Protein AF-K8GSY8-F1 (afdb_monomer)

Sequence (236 aa):
MKRWNKSAYTPAATWLIAIAIHGLLLVFPVVSLPTKQSSKSESGRVRVTVLPQAATAKKAAVQNRVNRAVSSLPVPALRREPPQPRPIPTPQVQPSPVPQKARSQPNFSRPSAVSQPKIRPNPTPASLAAPGDLVVNLGRLPNTKPCKNLEGCWQSGDSQWRAVYQNVQQQLSEQGYQLTELELEDDTGFRVSQVSRNGATKYYLHLLSTLQGTVYVLNPTQLDKDEVAQKLDNPS

Solvent-accessible surface area (backbone atoms only — not comparable to full-atom values): 16518 Å² total; per-residue (Å²): 143,82,91,80,82,87,78,84,83,77,92,82,81,86,81,88,89,86,88,86,87,84,88,84,87,85,85,78,82,81,80,79,74,84,78,77,88,72,78,89,80,79,87,77,80,78,79,80,81,82,79,82,83,83,89,81,89,78,89,82,88,85,88,85,86,80,89,77,89,76,82,85,78,87,76,79,79,78,78,77,74,78,80,77,83,72,85,75,80,75,83,76,83,72,81,77,82,78,85,77,80,84,77,85,78,81,90,77,82,83,82,91,77,92,73,78,84,74,83,66,80,76,75,71,75,74,74,80,66,55,85,72,69,51,49,76,62,55,56,71,58,85,89,46,44,74,46,93,61,41,80,34,27,34,34,34,73,52,64,56,48,68,61,52,49,52,52,35,50,50,55,30,40,77,74,59,34,47,79,46,80,74,48,76,48,82,90,70,50,39,38,39,24,40,33,22,46,94,89,42,78,62,32,23,39,37,36,38,54,48,100,76,10,19,36,38,33,48,32,77,58,86,72,56,73,65,58,54,49,50,43,70,70,48,85,122

pLDDT: mean 70.04, std 18.41, range [43.06, 96.12]

Foldseek 3Di:
DDDDDDDDDDPPDDDDDDDDPPPPDPDDPPPPDPPDDDDDDDDPPDDDDDDDDDDDDDDDDDDDDDDDDDDDDDDPPPPPDDDDDDPDPDDDDDDDDDDDDDDDDDDDDDDDDDDDDPPDPDPDPPPPDDLVVCLQPQLDDPPWDAQQQARSKTFDQALPVVVSVVSSQVSLVVVQWHWAWDDCPPVQQWTWIFIDHPPHTQWIWIWGRDPRHIMIGTGRDDDDPVRVVVSRPDDD

Secondary structure (DSSP, 8-state):
-------------------SSS---------------------------PPP---------------------PPP----PPPPPPPPPP---PPPPPPPPP-PPPP-----------------------TTTTTTTTT--TTPEEPSS-TTEEEES---HHHHHHHHHHHHHHTT-EEEEEEEETTTTEEEEEEEETTEEEEEEEEEEETTEEEEEEESSPPPHHHHHHHHH---

Nearest PDB structures (foldseek):
  3vqx-assembly2_D  TM=5.387E-01  e=2.537E-01  Methanosarcina mazei
  4ch3-assembly1_A  TM=5.159E-01  e=1.099E+00  Methanosarcina mazei Go1

Structure (mmCIF, N/CA/C/O backbone):
data_AF-K8GSY8-F1
#
_entry.id   AF-K8GSY8-F1
#
loop_
_atom_site.group_PDB
_atom_site.id
_atom_site.type_symbol
_atom_site.label_atom_id
_atom_site.label_alt_id
_atom_site.label_comp_id
_atom_site.label_asym_id
_atom_site.label_entity_id
_atom_site.label_seq_id
_atom_site.pdbx_PDB_ins_code
_atom_site.Cartn_x
_atom_site.Cartn_y
_atom_site.Cartn_z
_atom_site.occupancy
_atom_site.B_iso_or_equiv
_atom_site.auth_seq_id
_atom_site.auth_comp_id
_atom_site.auth_asym_id
_atom_site.auth_atom_id
_atom_site.pdbx_PDB_model_num
ATOM 1 N N . MET A 1 1 ? -31.918 46.427 38.595 1.00 46.44 1 MET A N 1
ATOM 2 C CA . MET A 1 1 ? -30.585 46.615 37.978 1.00 46.44 1 MET A CA 1
ATOM 3 C C . MET A 1 1 ? -29.531 45.955 38.862 1.00 46.44 1 MET A C 1
ATOM 5 O O . MET A 1 1 ? -29.267 46.458 39.943 1.00 46.44 1 MET A O 1
ATOM 9 N N . LYS A 1 2 ? -28.978 44.803 38.461 1.00 51.75 2 LYS A N 1
ATOM 10 C CA . LYS A 1 2 ? -27.877 44.124 39.170 1.00 51.75 2 LYS A CA 1
ATOM 11 C C . LYS A 1 2 ? -26.909 43.573 38.124 1.00 51.75 2 LYS A C 1
ATOM 13 O O . LYS A 1 2 ? -27.257 42.670 37.373 1.00 51.75 2 LYS A O 1
ATOM 18 N N . ARG A 1 3 ? -25.735 44.204 38.035 1.00 58.19 3 ARG A N 1
ATOM 19 C CA . ARG A 1 3 ? -24.613 43.803 37.179 1.00 58.19 3 ARG A CA 1
ATOM 20 C C . ARG A 1 3 ? -24.016 42.511 37.734 1.00 58.19 3 ARG A C 1
ATOM 22 O O . ARG A 1 3 ? -23.766 42.448 38.933 1.00 58.19 3 ARG A O 1
ATOM 29 N N . TRP A 1 4 ? -23.765 41.525 36.878 1.00 53.16 4 TRP A N 1
ATOM 30 C CA . TRP A 1 4 ? -22.913 40.383 37.208 1.00 53.16 4 TRP A CA 1
ATOM 31 C C . TRP A 1 4 ? -21.699 40.391 36.286 1.00 53.16 4 TRP A C 1
ATOM 33 O O . TRP A 1 4 ? -21.815 40.521 35.067 1.00 53.16 4 TRP A O 1
ATOM 43 N N . ASN A 1 5 ? -20.538 40.358 36.933 1.00 52.84 5 ASN A N 1
ATOM 44 C CA . ASN A 1 5 ? -19.216 40.486 36.348 1.00 52.84 5 ASN A CA 1
ATOM 45 C C . ASN A 1 5 ? -18.842 39.256 35.519 1.00 52.84 5 ASN A C 1
ATOM 47 O O . ASN A 1 5 ? -19.146 38.119 35.871 1.00 52.84 5 ASN A O 1
ATOM 51 N N . LYS A 1 6 ? -18.123 39.525 34.429 1.00 51.50 6 LYS A N 1
ATOM 52 C CA . LYS A 1 6 ? -17.445 38.543 33.586 1.00 51.50 6 LYS A CA 1
ATOM 53 C C . LYS A 1 6 ? -16.281 37.934 34.376 1.00 51.50 6 LYS A C 1
ATOM 55 O O . LYS A 1 6 ? -15.313 38.639 34.645 1.00 51.50 6 LYS A O 1
ATOM 60 N N . SER A 1 7 ? -16.349 36.644 34.700 1.00 59.84 7 SER A N 1
ATOM 61 C CA . SER A 1 7 ? -15.151 35.870 35.046 1.00 59.84 7 SER A CA 1
ATOM 62 C C . SER A 1 7 ? -14.567 35.278 33.773 1.00 59.84 7 SER A C 1
ATOM 64 O O . SER A 1 7 ? -15.179 34.429 33.126 1.00 59.84 7 SER A O 1
ATOM 66 N N . ALA A 1 8 ? -13.384 35.766 33.412 1.00 53.44 8 ALA A N 1
ATOM 67 C CA . ALA A 1 8 ? -12.529 35.170 32.404 1.00 53.44 8 ALA A CA 1
ATOM 68 C C . ALA A 1 8 ? -12.072 33.790 32.899 1.00 53.44 8 ALA A C 1
ATOM 70 O O . ALA A 1 8 ? -11.308 33.691 33.855 1.00 53.44 8 ALA A O 1
ATOM 71 N N . TYR A 1 9 ? -12.559 32.729 32.260 1.00 52.50 9 TYR A N 1
ATOM 72 C CA . TYR A 1 9 ? -11.987 31.396 32.405 1.00 52.50 9 TYR A CA 1
ATOM 73 C C . TYR A 1 9 ? -10.811 31.280 31.437 1.00 52.50 9 TYR A C 1
ATOM 75 O O . TYR A 1 9 ? -10.994 31.211 30.224 1.00 52.50 9 TYR A O 1
ATOM 83 N N . THR A 1 10 ? -9.601 31.288 31.984 1.00 53.69 10 THR A N 1
ATOM 84 C CA . THR A 1 10 ? -8.361 30.913 31.305 1.00 53.69 10 THR A CA 1
ATOM 85 C C . THR A 1 10 ? -8.165 29.395 31.423 1.00 53.69 10 THR A C 1
ATOM 87 O O . THR A 1 10 ? -7.874 28.909 32.515 1.00 53.69 10 THR A O 1
ATOM 90 N N . PRO A 1 11 ? -8.284 28.597 30.345 1.00 49.66 11 PRO A N 1
ATOM 91 C CA . PRO A 1 11 ? -7.897 27.191 30.380 1.00 49.66 11 PRO A CA 1
ATOM 92 C C . PRO A 1 11 ? -6.397 27.063 30.081 1.00 49.66 11 PRO A C 1
ATOM 94 O O . PRO A 1 11 ? -5.993 26.624 29.010 1.00 49.66 11 PRO A O 1
ATOM 97 N N . ALA A 1 12 ? -5.559 27.465 31.035 1.00 51.19 12 ALA A N 1
ATOM 98 C CA . ALA A 1 12 ? -4.115 27.235 31.001 1.00 51.19 12 ALA A CA 1
ATOM 99 C C . ALA A 1 12 ? -3.696 26.324 32.164 1.00 51.19 12 ALA A C 1
ATOM 101 O O . ALA A 1 12 ? -2.854 26.703 32.964 1.00 51.19 12 ALA A O 1
ATOM 102 N N . ALA A 1 13 ? -4.324 25.151 32.303 1.00 53.91 13 ALA A N 1
ATOM 103 C CA . ALA A 1 13 ? -3.875 24.100 33.224 1.00 53.91 13 ALA A CA 1
ATOM 104 C C . ALA A 1 13 ? -4.649 22.786 33.001 1.00 53.91 13 ALA A C 1
ATOM 106 O O . ALA A 1 13 ? -5.461 22.385 33.827 1.00 53.91 13 ALA A O 1
ATOM 107 N N . THR A 1 14 ? -4.383 22.085 31.898 1.00 50.72 14 THR A N 1
ATOM 108 C CA . THR A 1 14 ? -4.670 20.639 31.826 1.00 50.72 14 THR A CA 1
ATOM 109 C C . THR A 1 14 ? -3.495 19.941 31.157 1.00 50.72 14 THR A C 1
ATOM 111 O O . THR A 1 14 ? -3.538 19.526 30.004 1.00 50.72 14 THR A O 1
ATOM 114 N N . TRP A 1 15 ? -2.389 19.908 31.897 1.00 47.88 15 TRP A N 1
ATOM 115 C CA . TRP A 1 15 ? -1.233 19.061 31.635 1.00 47.88 15 TRP A CA 1
ATOM 116 C C . TRP A 1 15 ? -1.515 17.639 32.173 1.00 47.88 15 TRP A C 1
ATOM 118 O O . TRP A 1 15 ? -1.977 17.486 33.299 1.00 47.88 15 TRP A O 1
ATOM 128 N N . LEU A 1 16 ? -1.153 16.626 31.372 1.00 52.41 16 LEU A N 1
ATOM 129 C CA . LEU A 1 16 ? -0.581 15.329 31.795 1.00 52.41 16 LEU A CA 1
ATOM 130 C C . LEU A 1 16 ? -1.466 14.239 32.422 1.00 52.41 16 LEU A C 1
ATOM 132 O O . LEU A 1 16 ? -1.154 13.772 33.512 1.00 52.41 16 LEU A O 1
ATOM 136 N N . ILE A 1 17 ? -2.443 13.681 31.697 1.00 52.84 17 ILE A N 1
ATOM 137 C CA . ILE A 1 17 ? -2.888 12.296 31.974 1.00 52.84 17 ILE A CA 1
ATOM 138 C C . ILE A 1 17 ? -3.292 11.586 30.669 1.00 52.84 17 ILE A C 1
ATOM 140 O O . ILE A 1 17 ? -4.475 11.509 30.364 1.00 52.84 17 ILE A O 1
ATOM 144 N N . ALA A 1 18 ? -2.331 11.074 29.886 1.00 48.81 18 ALA A N 1
ATOM 145 C CA . ALA A 1 18 ? -2.599 10.051 28.853 1.00 48.81 18 ALA A CA 1
ATOM 146 C C . ALA A 1 18 ? -1.317 9.382 28.300 1.00 48.81 18 ALA A C 1
ATOM 148 O O . ALA A 1 18 ? -1.159 9.234 27.094 1.00 48.81 18 ALA A O 1
ATOM 149 N N . ILE A 1 19 ? -0.377 8.964 29.155 1.00 50.28 19 ILE A N 1
ATOM 150 C CA . ILE A 1 19 ? 0.726 8.073 28.742 1.00 50.28 19 ILE A CA 1
ATOM 151 C C . ILE A 1 19 ? 0.734 6.873 29.691 1.00 50.28 19 ILE A C 1
ATOM 153 O O . ILE A 1 19 ? 1.548 6.801 30.603 1.00 50.28 19 ILE A O 1
ATOM 157 N N . ALA A 1 20 ? -0.238 5.966 29.554 1.00 49.56 20 ALA A N 1
ATOM 158 C CA . ALA A 1 20 ? -0.274 4.747 30.374 1.00 49.56 20 ALA A CA 1
ATOM 159 C C . ALA A 1 20 ? -1.033 3.560 29.747 1.00 49.56 20 ALA A C 1
ATOM 161 O O . ALA A 1 20 ? -1.438 2.662 30.476 1.00 49.56 20 ALA A O 1
ATOM 162 N N . ILE A 1 21 ? -1.256 3.522 28.424 1.00 52.03 21 ILE A N 1
ATOM 163 C CA . ILE A 1 21 ? -1.963 2.390 27.775 1.00 52.03 21 ILE A CA 1
ATOM 164 C C . ILE A 1 21 ? -1.337 2.002 26.421 1.00 52.03 21 ILE A C 1
ATOM 166 O O . ILE A 1 21 ? -2.042 1.761 25.455 1.00 52.03 21 ILE A O 1
ATOM 170 N N . HIS A 1 22 ? -0.006 1.961 26.312 1.00 43.06 22 HIS A N 1
ATOM 171 C CA . HIS A 1 22 ? 0.660 1.379 25.125 1.00 43.06 22 HIS A CA 1
ATOM 172 C C . HIS A 1 22 ? 1.879 0.500 25.471 1.00 43.06 22 HIS A C 1
ATOM 174 O O . HIS A 1 22 ? 2.651 0.133 24.595 1.00 43.06 22 HIS A O 1
ATOM 180 N N . GLY A 1 23 ? 2.068 0.143 26.745 1.00 47.56 23 GLY A N 1
ATOM 181 C CA . GLY A 1 23 ? 3.272 -0.544 27.230 1.00 47.56 23 GLY A CA 1
ATOM 182 C C . GLY A 1 23 ? 3.075 -1.999 27.656 1.00 47.56 23 GLY A C 1
ATOM 183 O O . GLY A 1 23 ? 3.759 -2.431 28.576 1.00 47.56 23 GLY A O 1
ATOM 184 N N . LEU A 1 24 ? 2.129 -2.746 27.077 1.00 51.12 24 LEU A N 1
ATOM 185 C CA . LEU A 1 24 ? 1.852 -4.117 27.528 1.00 51.12 24 LEU A CA 1
ATOM 186 C C . LEU A 1 24 ? 1.514 -5.086 26.386 1.00 51.12 24 LEU A C 1
ATOM 188 O O . LEU A 1 24 ? 0.443 -5.670 26.408 1.00 51.12 24 LEU A O 1
ATOM 192 N N . LEU A 1 25 ? 2.397 -5.278 25.399 1.00 48.25 25 LEU A N 1
ATOM 193 C CA . LEU A 1 25 ? 2.283 -6.399 24.445 1.00 48.25 25 LEU A CA 1
ATOM 194 C C . LEU A 1 25 ? 3.625 -6.744 23.758 1.00 48.25 25 LEU A C 1
ATOM 196 O O . LEU A 1 25 ? 3.693 -6.771 22.540 1.00 48.25 25 LEU A O 1
ATOM 200 N N . LEU A 1 26 ? 4.712 -7.023 24.490 1.00 52.72 26 LEU A N 1
ATOM 201 C CA . LEU A 1 26 ? 5.917 -7.618 23.872 1.00 52.72 26 LEU A CA 1
ATOM 202 C C . LEU A 1 26 ? 6.692 -8.538 24.826 1.00 52.72 26 LEU A C 1
ATOM 204 O O . LEU A 1 26 ? 7.826 -8.236 25.170 1.00 52.72 26 LEU A O 1
ATOM 208 N N . VAL A 1 27 ? 6.119 -9.681 25.222 1.00 49.06 27 VAL A N 1
ATOM 209 C CA . VAL A 1 27 ? 6.930 -10.868 25.570 1.00 49.06 27 VAL A CA 1
ATOM 210 C C . VAL A 1 27 ? 6.140 -12.151 25.264 1.00 49.06 27 VAL A C 1
ATOM 212 O O . VAL A 1 27 ? 5.703 -12.858 26.167 1.00 49.06 27 VAL A O 1
ATOM 215 N N . PHE A 1 28 ? 5.936 -12.467 23.984 1.00 44.50 28 PHE A N 1
ATOM 216 C CA . PHE A 1 28 ? 5.660 -13.854 23.596 1.00 44.50 28 PHE A CA 1
ATOM 217 C C . PHE A 1 28 ? 6.976 -14.469 23.113 1.00 44.50 28 PHE A C 1
ATOM 219 O O . PHE A 1 28 ? 7.525 -13.994 22.117 1.00 44.50 28 PHE A O 1
ATOM 226 N N . PRO A 1 29 ? 7.528 -15.482 23.805 1.00 46.94 29 PRO A N 1
ATOM 227 C CA . PRO A 1 29 ? 8.668 -16.215 23.286 1.00 46.94 29 PRO A CA 1
ATOM 228 C C . PRO A 1 29 ? 8.222 -16.974 22.035 1.00 46.94 29 PRO A C 1
ATOM 230 O O . PRO A 1 29 ? 7.361 -17.852 22.095 1.00 46.94 29 PRO A O 1
ATOM 233 N N . VAL A 1 30 ? 8.811 -16.624 20.892 1.00 49.25 30 VAL A N 1
ATOM 234 C CA . VAL A 1 30 ? 8.716 -17.411 19.663 1.00 49.25 30 VAL A CA 1
ATOM 235 C C . VAL A 1 30 ? 9.409 -18.745 19.929 1.00 49.25 30 VAL A C 1
ATOM 237 O O . VAL A 1 30 ? 10.633 -18.862 19.867 1.00 49.25 30 VAL A O 1
ATOM 240 N N . VAL A 1 31 ? 8.617 -19.758 20.276 1.00 58.28 31 VAL A N 1
ATOM 241 C CA . VAL A 1 31 ? 9.047 -21.155 20.294 1.00 58.28 31 VAL A CA 1
ATOM 242 C C . VAL A 1 31 ? 9.301 -21.545 18.843 1.00 58.28 31 VAL A C 1
ATOM 244 O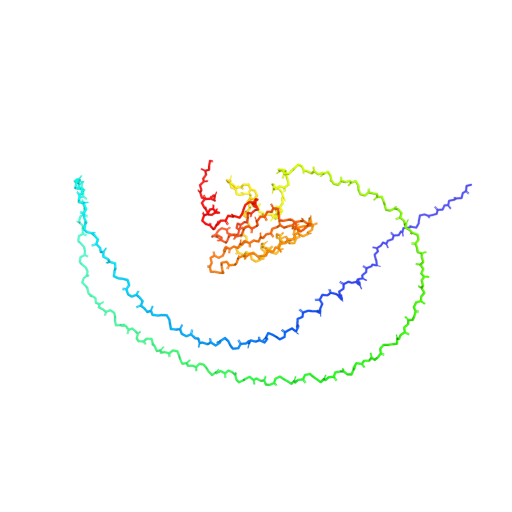 O . VAL A 1 31 ? 8.379 -21.856 18.093 1.00 58.28 31 VAL A O 1
ATOM 247 N N . SER A 1 32 ? 10.562 -21.474 18.426 1.00 47.00 32 SER A N 1
ATOM 248 C CA . SER A 1 32 ? 10.994 -21.996 17.133 1.00 47.00 32 SER A CA 1
ATOM 249 C C . SER A 1 32 ? 10.941 -23.521 17.211 1.00 47.00 32 SER A C 1
ATOM 251 O O . SER A 1 32 ? 11.810 -24.143 17.822 1.00 47.00 32 SER A O 1
ATOM 253 N N . LEU A 1 33 ? 9.895 -24.131 16.649 1.00 55.12 33 LEU A N 1
ATOM 254 C CA . LEU A 1 33 ? 9.885 -25.576 16.440 1.00 55.12 33 LEU A CA 1
ATOM 255 C C . LEU A 1 33 ? 10.983 -25.937 15.424 1.00 55.12 33 LEU A C 1
ATOM 257 O O . LEU A 1 33 ? 11.102 -25.263 14.400 1.00 55.12 33 LEU A O 1
ATOM 261 N N . PRO A 1 34 ? 11.776 -26.995 15.666 1.00 53.47 34 PRO A N 1
ATOM 262 C CA . PRO A 1 34 ? 12.736 -27.477 14.688 1.00 53.47 34 PRO A CA 1
ATOM 263 C C . PRO A 1 34 ? 11.980 -28.061 13.492 1.00 53.47 34 PRO A C 1
ATOM 265 O O . PRO A 1 34 ? 11.420 -29.158 13.559 1.00 53.47 34 PRO A O 1
ATOM 268 N N . THR A 1 35 ? 11.959 -27.325 12.381 1.00 50.16 35 THR A N 1
ATOM 269 C CA . THR A 1 35 ? 11.467 -27.831 11.102 1.00 50.16 35 THR A CA 1
ATOM 270 C C . THR A 1 35 ? 12.401 -28.945 10.651 1.00 50.16 35 THR A C 1
ATOM 272 O O . THR A 1 35 ? 13.558 -28.729 10.290 1.00 50.16 35 THR A O 1
ATOM 275 N N . LYS A 1 36 ? 11.893 -30.171 10.746 1.00 50.44 36 LYS A N 1
ATOM 276 C CA . LYS A 1 36 ? 12.556 -31.405 10.345 1.00 50.44 36 LYS A CA 1
ATOM 277 C C . LYS A 1 36 ? 12.929 -31.306 8.863 1.00 50.44 36 LYS A C 1
ATOM 279 O O . LYS A 1 36 ? 12.070 -31.334 7.988 1.00 50.44 36 LYS A O 1
ATOM 284 N N . GLN A 1 37 ? 14.224 -31.184 8.611 1.00 54.12 37 GLN A N 1
ATOM 285 C CA . GLN A 1 37 ? 14.863 -31.324 7.312 1.00 54.12 37 GLN A CA 1
ATOM 286 C C . GLN A 1 37 ? 14.458 -32.679 6.705 1.00 54.12 37 GLN A C 1
ATOM 288 O O . GLN A 1 37 ? 14.870 -33.730 7.194 1.00 54.12 37 GLN A O 1
ATOM 293 N N . SER A 1 38 ? 13.619 -32.661 5.667 1.00 46.72 38 SER A N 1
ATOM 294 C CA . SER A 1 38 ? 13.254 -33.850 4.897 1.00 46.72 38 SER A CA 1
ATOM 295 C C . SER A 1 38 ? 13.404 -33.581 3.408 1.00 46.72 38 SER A C 1
ATOM 297 O O . SER A 1 38 ? 12.725 -32.723 2.855 1.00 46.72 38 SER A O 1
ATOM 299 N N . SER A 1 39 ? 14.273 -34.399 2.805 1.00 48.12 39 SER A N 1
ATOM 300 C CA . SER A 1 39 ? 14.292 -34.848 1.403 1.00 48.12 39 SER A CA 1
ATOM 301 C C . SER A 1 39 ? 14.360 -33.755 0.329 1.00 48.12 39 SER A C 1
ATOM 303 O O . SER A 1 39 ? 13.385 -33.091 0.018 1.00 48.12 39 SER A O 1
ATOM 305 N N . LYS A 1 40 ? 15.534 -33.536 -0.276 1.00 53.38 40 LYS A N 1
ATOM 306 C CA . LYS A 1 40 ? 15.974 -34.282 -1.475 1.00 53.38 40 LYS A CA 1
ATOM 307 C C . LYS A 1 40 ? 14.911 -34.212 -2.577 1.00 53.38 40 LYS A C 1
ATOM 309 O O . LYS A 1 40 ? 14.142 -35.151 -2.738 1.00 53.38 40 LYS A O 1
ATOM 314 N N . SER A 1 41 ? 14.915 -33.117 -3.341 1.00 48.91 41 SER A N 1
ATOM 315 C CA . SER A 1 41 ? 14.326 -33.114 -4.678 1.00 48.91 41 SER A CA 1
ATOM 316 C C . SER A 1 41 ? 15.442 -33.123 -5.710 1.00 48.91 41 SER A C 1
ATOM 318 O O . SER A 1 41 ? 16.282 -32.230 -5.798 1.00 48.91 41 SER A O 1
ATOM 320 N N . GLU A 1 42 ? 15.439 -34.242 -6.407 1.00 55.19 42 GLU A N 1
ATOM 321 C CA . GLU A 1 42 ? 16.159 -34.643 -7.594 1.00 55.19 42 GLU A CA 1
ATOM 322 C C . GLU A 1 42 ? 16.399 -33.510 -8.602 1.00 55.19 42 GLU A C 1
ATOM 324 O O . GLU A 1 42 ? 15.486 -32.801 -9.024 1.00 55.19 42 GLU A O 1
ATOM 329 N N . SER A 1 43 ? 17.659 -33.381 -9.018 1.00 51.00 43 SER A N 1
ATOM 330 C CA . SER A 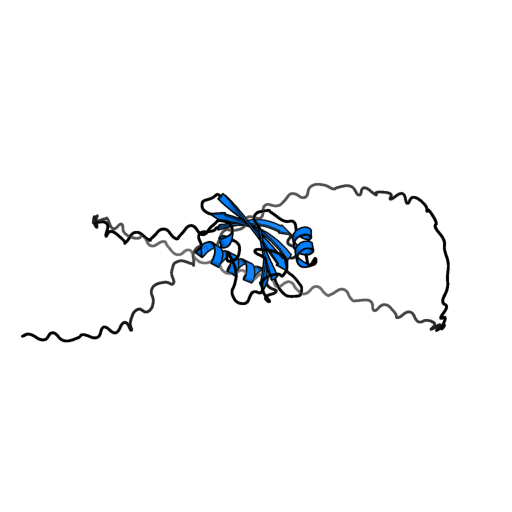1 43 ? 18.079 -32.594 -10.173 1.00 51.00 43 SER A CA 1
ATOM 331 C C . SER A 1 43 ? 17.563 -33.268 -11.447 1.00 51.00 43 SER A C 1
ATOM 333 O O . SER A 1 43 ? 18.217 -34.129 -12.038 1.00 51.00 43 SER A O 1
ATOM 335 N N . GLY A 1 44 ? 16.356 -32.886 -11.861 1.00 54.84 44 GLY A N 1
ATOM 336 C CA . GLY A 1 44 ? 15.831 -33.156 -13.191 1.00 54.84 44 GLY A CA 1
ATOM 337 C C . GLY A 1 44 ? 16.571 -32.300 -14.213 1.00 54.84 44 GLY A C 1
ATOM 338 O O . GLY A 1 44 ? 16.224 -31.148 -14.459 1.00 54.84 44 GLY A O 1
ATOM 339 N N . ARG A 1 45 ? 17.622 -32.865 -14.806 1.00 52.28 45 ARG A N 1
ATOM 340 C CA . ARG A 1 45 ? 18.376 -32.289 -15.922 1.00 52.28 45 ARG A CA 1
ATOM 341 C C . ARG A 1 45 ? 17.472 -32.221 -17.161 1.00 52.28 45 ARG A C 1
ATOM 343 O O . ARG A 1 45 ? 17.457 -33.146 -17.969 1.00 52.28 45 ARG A O 1
ATOM 350 N N . VAL A 1 46 ? 16.710 -31.140 -17.315 1.00 58.34 46 VAL A N 1
ATOM 351 C CA . VAL A 1 46 ? 15.924 -30.887 -18.530 1.00 58.34 46 VAL A CA 1
ATOM 352 C C . VAL A 1 46 ? 16.896 -30.617 -19.681 1.00 58.34 46 VAL A C 1
ATOM 354 O O . VAL A 1 46 ? 17.587 -29.600 -19.717 1.00 58.34 46 VAL A O 1
ATOM 357 N N . ARG A 1 47 ? 16.985 -31.566 -20.620 1.00 60.06 47 ARG A N 1
ATOM 358 C CA . ARG A 1 47 ? 17.646 -31.363 -21.912 1.00 60.06 47 ARG A CA 1
ATOM 359 C C . ARG A 1 47 ? 16.758 -30.453 -22.754 1.00 60.06 47 ARG A C 1
ATOM 361 O O . ARG A 1 47 ? 15.715 -30.883 -23.234 1.00 60.06 47 ARG A O 1
ATOM 368 N N . VAL A 1 48 ? 17.178 -29.207 -22.936 1.00 63.19 48 VAL A N 1
ATOM 369 C CA . VAL A 1 48 ? 16.581 -28.312 -23.930 1.00 63.19 48 VAL A CA 1
ATOM 370 C C . VAL A 1 48 ? 17.053 -28.774 -25.310 1.00 63.19 48 VAL A C 1
ATOM 372 O O . VAL A 1 48 ? 18.216 -28.602 -25.673 1.00 63.19 48 VAL A O 1
ATOM 375 N N . THR A 1 49 ? 16.153 -29.407 -26.061 1.00 64.00 49 THR A N 1
ATOM 376 C CA . THR A 1 49 ? 16.334 -29.694 -27.487 1.00 64.00 49 THR A CA 1
ATOM 377 C C . THR A 1 49 ? 16.164 -28.386 -28.253 1.00 64.00 49 THR A C 1
ATOM 379 O O . THR A 1 49 ? 15.064 -27.851 -28.350 1.00 64.00 49 THR A O 1
ATOM 382 N N . VAL A 1 50 ? 17.264 -27.855 -28.782 1.00 62.31 50 VAL A N 1
ATOM 383 C CA . VAL A 1 50 ? 17.261 -26.703 -29.690 1.00 62.31 50 VAL A CA 1
ATOM 384 C C . VAL A 1 50 ? 16.782 -27.179 -31.065 1.00 62.31 50 VAL A C 1
ATOM 386 O O . VAL A 1 50 ? 17.439 -28.015 -31.684 1.00 62.31 50 VAL A O 1
ATOM 389 N N . LEU A 1 51 ? 15.644 -26.665 -31.543 1.00 58.22 51 LEU A N 1
ATOM 390 C CA . LEU A 1 51 ? 15.215 -26.837 -32.936 1.00 58.22 51 LEU A CA 1
ATOM 391 C C . LEU A 1 51 ? 16.001 -25.881 -33.859 1.00 58.22 51 LEU A C 1
ATOM 393 O O . LEU A 1 51 ? 16.171 -24.709 -33.510 1.00 58.22 51 LEU A O 1
ATOM 397 N N . PRO A 1 52 ? 16.456 -26.335 -35.041 1.00 58.78 52 PRO A N 1
ATOM 398 C CA . PRO A 1 52 ? 17.156 -25.491 -36.000 1.00 58.78 52 PRO A CA 1
ATOM 399 C C . PRO A 1 52 ? 16.206 -24.623 -36.846 1.00 58.78 52 PRO A C 1
ATOM 401 O O . PRO A 1 52 ? 15.218 -25.100 -37.389 1.00 58.78 52 PRO A O 1
ATOM 404 N N . GLN A 1 53 ? 16.592 -23.348 -36.963 1.00 49.78 53 GLN A N 1
ATOM 405 C CA . GLN A 1 53 ? 16.614 -22.487 -38.158 1.00 49.78 53 GLN A CA 1
ATOM 406 C C . GLN A 1 53 ? 15.424 -22.491 -39.145 1.00 49.78 53 GLN A C 1
ATOM 408 O O . GLN A 1 53 ? 15.208 -23.440 -39.891 1.00 49.78 53 GLN A O 1
ATOM 413 N N . ALA A 1 54 ? 14.831 -21.308 -39.339 1.00 54.56 54 ALA A N 1
ATOM 414 C CA . ALA A 1 54 ? 14.387 -20.866 -40.661 1.00 54.56 54 ALA A CA 1
ATOM 415 C C . ALA A 1 54 ? 15.041 -19.515 -40.972 1.00 54.56 54 ALA A C 1
ATOM 417 O O . ALA A 1 54 ? 14.830 -18.513 -40.291 1.00 54.56 54 ALA A O 1
ATOM 418 N N . ALA A 1 55 ? 15.905 -19.534 -41.981 1.00 56.62 55 ALA A N 1
ATOM 419 C CA . ALA A 1 55 ? 16.584 -18.377 -42.520 1.00 56.62 55 ALA A CA 1
ATOM 420 C C . ALA A 1 55 ? 15.628 -17.551 -43.389 1.00 56.62 55 ALA A C 1
ATOM 422 O O . ALA A 1 55 ? 15.025 -18.077 -44.320 1.00 56.62 55 ALA A O 1
ATOM 423 N N . THR A 1 56 ? 15.604 -16.237 -43.184 1.00 52.12 56 THR A N 1
ATOM 424 C CA . THR A 1 56 ? 15.281 -15.290 -44.257 1.00 52.12 56 THR A CA 1
ATOM 425 C C . THR A 1 56 ? 16.348 -14.213 -44.309 1.00 52.12 56 THR A C 1
ATOM 427 O O . THR A 1 56 ? 16.454 -13.346 -43.447 1.00 52.12 56 THR A O 1
ATOM 430 N N . ALA A 1 57 ? 17.166 -14.328 -45.349 1.00 55.59 57 ALA A N 1
ATOM 431 C CA . ALA A 1 57 ? 18.147 -13.357 -45.780 1.00 55.59 57 ALA A CA 1
ATOM 432 C C . ALA A 1 57 ? 17.482 -12.127 -46.419 1.00 55.59 57 ALA A C 1
ATOM 434 O O . ALA A 1 57 ? 16.512 -12.275 -47.161 1.00 55.59 57 ALA A O 1
ATOM 435 N N . LYS A 1 58 ? 18.082 -10.949 -46.201 1.00 51.81 58 LYS A N 1
ATOM 436 C CA . LYS A 1 58 ? 18.354 -9.858 -47.173 1.00 51.81 58 LYS A CA 1
ATOM 437 C C . LYS A 1 58 ? 19.124 -8.755 -46.412 1.00 51.81 58 LYS A C 1
ATOM 439 O O . LYS A 1 58 ? 18.639 -8.272 -45.402 1.00 51.81 58 LYS A O 1
ATOM 444 N N . LYS A 1 59 ? 20.437 -8.593 -46.667 1.00 48.69 59 LYS A N 1
ATOM 445 C CA . LYS A 1 59 ? 21.069 -7.536 -47.510 1.00 48.69 59 LYS A CA 1
ATOM 446 C C . LYS A 1 59 ? 20.657 -6.111 -47.066 1.00 48.69 59 LYS A C 1
ATOM 448 O O . LYS A 1 59 ? 19.473 -5.837 -47.059 1.00 48.69 59 LYS A O 1
ATOM 453 N N . ALA A 1 60 ? 21.530 -5.143 -46.769 1.00 49.34 60 ALA A N 1
ATOM 454 C CA . ALA A 1 60 ? 22.962 -4.996 -47.023 1.00 49.34 60 ALA A CA 1
ATOM 455 C C . ALA A 1 60 ? 23.592 -3.872 -46.159 1.00 49.34 60 ALA A C 1
ATOM 457 O O . ALA A 1 60 ? 22.924 -2.906 -45.818 1.00 49.34 60 ALA A O 1
ATOM 458 N N . ALA A 1 61 ? 24.889 -4.047 -45.875 1.00 48.75 61 ALA A N 1
ATOM 459 C CA . ALA A 1 61 ? 25.996 -3.078 -45.848 1.00 48.75 61 ALA A CA 1
ATOM 460 C C . ALA A 1 61 ? 25.791 -1.640 -45.321 1.00 48.75 61 ALA A C 1
ATOM 462 O O . ALA A 1 61 ? 25.150 -0.842 -45.985 1.00 48.75 61 ALA A O 1
ATOM 463 N N . VAL A 1 62 ? 26.561 -1.264 -44.287 1.00 54.75 62 VAL A N 1
ATOM 464 C CA . VAL A 1 62 ? 27.654 -0.269 -44.406 1.00 54.75 62 VAL A CA 1
ATOM 465 C C . VAL A 1 62 ? 28.773 -0.627 -43.415 1.00 54.75 62 VAL A C 1
ATOM 467 O O . VAL A 1 62 ? 28.562 -0.798 -42.218 1.00 54.75 62 VAL A O 1
ATOM 470 N N . GLN A 1 63 ? 29.974 -0.764 -43.972 1.00 50.47 63 GLN A N 1
ATOM 471 C CA . GLN A 1 63 ? 31.272 -0.859 -43.312 1.00 50.47 63 GLN A CA 1
ATOM 472 C C . GLN A 1 63 ? 31.577 0.411 -42.506 1.00 50.47 63 GLN A C 1
ATOM 474 O O . GLN A 1 63 ? 31.555 1.501 -43.068 1.00 50.47 63 GLN A O 1
ATOM 479 N N . ASN A 1 64 ? 32.065 0.267 -41.273 1.00 53.62 64 ASN A N 1
ATOM 480 C CA . ASN A 1 64 ? 33.275 1.002 -40.921 1.00 53.62 64 ASN A CA 1
ATOM 481 C C . ASN A 1 64 ? 34.147 0.187 -39.963 1.00 53.62 64 ASN A C 1
ATOM 483 O O . ASN A 1 64 ? 33.739 -0.195 -38.869 1.00 53.62 64 ASN A O 1
ATOM 487 N N . ARG A 1 65 ? 35.345 -0.131 -40.446 1.00 50.28 65 ARG A N 1
ATOM 488 C CA . ARG A 1 65 ? 36.353 -0.974 -39.813 1.00 50.28 65 ARG A CA 1
ATOM 489 C C . ARG A 1 65 ? 37.493 -0.047 -39.420 1.00 50.28 65 ARG A C 1
ATOM 491 O O . ARG A 1 65 ? 38.209 0.419 -40.298 1.00 50.28 65 ARG A O 1
ATOM 498 N N . VAL A 1 66 ? 37.708 0.168 -38.126 1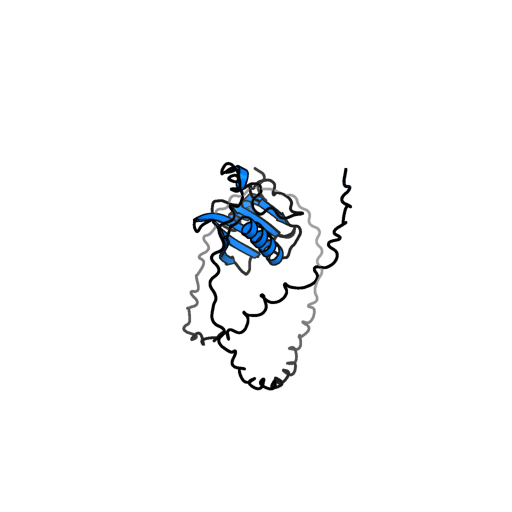.00 61.16 66 VAL A N 1
ATOM 499 C CA . VAL A 1 66 ? 39.020 0.605 -37.635 1.00 61.16 66 VAL A CA 1
ATOM 500 C C . VAL A 1 66 ? 39.493 -0.425 -36.626 1.00 61.16 66 VAL A C 1
ATOM 502 O O . VAL A 1 66 ? 38.992 -0.532 -35.511 1.00 61.16 66 VAL A O 1
ATOM 505 N N . ASN A 1 67 ? 40.448 -1.228 -37.086 1.00 54.28 67 ASN A N 1
ATOM 506 C CA . ASN A 1 67 ? 41.215 -2.155 -36.278 1.00 54.28 67 ASN A CA 1
ATOM 507 C C . ASN A 1 67 ? 41.964 -1.373 -35.192 1.00 54.28 67 ASN A C 1
ATOM 509 O O . ASN A 1 67 ? 42.767 -0.497 -35.510 1.00 54.28 67 ASN A O 1
ATOM 513 N N . ARG A 1 68 ? 41.813 -1.766 -33.927 1.00 54.88 68 ARG A N 1
ATOM 514 C CA . ARG A 1 68 ? 42.878 -1.574 -32.941 1.00 54.88 68 ARG A CA 1
ATOM 515 C C . ARG A 1 68 ? 43.088 -2.876 -32.190 1.00 54.88 68 ARG A C 1
ATOM 517 O O . ARG A 1 68 ? 42.419 -3.171 -31.208 1.00 54.88 68 ARG A O 1
ATOM 524 N N . ALA A 1 69 ? 44.014 -3.668 -32.716 1.00 53.16 69 ALA A N 1
ATOM 525 C CA . ALA A 1 69 ? 44.638 -4.737 -31.966 1.00 53.16 69 ALA A CA 1
ATOM 526 C C . ALA A 1 69 ? 45.425 -4.097 -30.815 1.00 53.16 69 ALA A C 1
ATOM 528 O O . ALA A 1 69 ? 46.350 -3.322 -31.054 1.00 53.16 69 ALA A O 1
ATOM 529 N N . VAL A 1 70 ? 45.045 -4.405 -29.577 1.00 58.06 70 VAL A N 1
ATOM 530 C CA . VAL A 1 70 ? 45.919 -4.229 -28.418 1.00 58.06 70 VAL A CA 1
ATOM 531 C C . VAL A 1 70 ? 46.088 -5.604 -27.800 1.00 58.06 70 VAL A C 1
ATOM 533 O O . VAL A 1 70 ? 45.150 -6.208 -27.284 1.00 58.06 70 VAL A O 1
ATOM 536 N N . SER A 1 71 ? 47.301 -6.109 -27.965 1.00 54.56 71 SER A N 1
ATOM 537 C CA . SER A 1 71 ? 47.779 -7.361 -27.418 1.00 54.56 71 SER A CA 1
ATOM 538 C C . SER A 1 71 ? 47.980 -7.223 -25.908 1.00 54.56 71 SER A C 1
ATOM 540 O O . SER A 1 71 ? 48.652 -6.302 -25.457 1.00 54.56 71 SER A O 1
ATOM 542 N N . SER A 1 72 ? 47.415 -8.190 -25.180 1.00 53.66 72 SER A N 1
ATOM 543 C CA . SER A 1 72 ? 47.978 -8.894 -24.015 1.00 53.66 72 SER A CA 1
ATOM 544 C C . SER A 1 72 ? 48.572 -8.103 -22.841 1.00 53.66 72 SER A C 1
ATOM 546 O O . SER A 1 72 ? 49.632 -7.502 -22.968 1.00 53.66 72 SER A O 1
ATOM 548 N N . LEU A 1 73 ? 48.021 -8.347 -21.647 1.00 60.97 73 LEU A N 1
ATOM 549 C CA . LEU A 1 73 ? 48.721 -9.048 -20.554 1.00 60.97 73 LEU A CA 1
ATOM 550 C C . LEU A 1 73 ? 47.678 -9.544 -19.524 1.00 60.97 73 LEU A C 1
ATOM 552 O O . LEU A 1 73 ? 46.806 -8.767 -19.131 1.00 60.97 73 LEU A O 1
ATOM 556 N N . PRO A 1 74 ? 47.714 -10.819 -19.091 1.00 58.41 74 PRO A N 1
ATOM 557 C CA . PRO A 1 74 ? 46.871 -11.294 -18.001 1.00 58.41 74 PRO A CA 1
ATOM 558 C C . PRO A 1 74 ? 47.337 -10.655 -16.688 1.00 58.41 74 PRO A C 1
ATOM 560 O O . PRO A 1 74 ? 48.466 -10.863 -16.246 1.00 58.41 74 PRO A O 1
ATOM 563 N N . VAL A 1 75 ? 46.464 -9.867 -16.065 1.00 66.50 75 VAL A N 1
ATOM 564 C CA . VAL A 1 75 ? 46.685 -9.361 -14.708 1.00 66.50 75 VAL A CA 1
ATOM 565 C C . VAL A 1 75 ? 46.648 -10.562 -13.753 1.00 66.50 75 VAL A C 1
ATOM 567 O O . VAL A 1 75 ? 45.668 -11.313 -13.780 1.00 66.50 75 VAL A O 1
ATOM 570 N N . PRO A 1 76 ? 47.686 -10.791 -12.928 1.00 66.50 76 PRO A N 1
ATOM 571 C CA . PRO A 1 76 ? 47.675 -11.870 -11.951 1.00 66.50 76 PRO A CA 1
ATOM 572 C C . PRO A 1 76 ? 46.498 -11.681 -10.991 1.00 66.50 76 PRO A C 1
ATOM 574 O O . PRO A 1 76 ? 46.323 -10.617 -10.394 1.00 66.50 76 PRO A O 1
ATOM 577 N N . ALA A 1 77 ? 45.675 -12.721 -10.859 1.00 66.62 77 ALA A N 1
ATOM 578 C CA . ALA A 1 77 ? 44.577 -12.746 -9.910 1.00 66.62 77 ALA A CA 1
ATOM 579 C C . ALA A 1 77 ? 45.143 -12.570 -8.494 1.00 66.62 77 ALA A C 1
ATOM 581 O O . ALA A 1 77 ? 45.802 -13.463 -7.958 1.00 66.62 77 ALA A O 1
ATOM 582 N N . LEU A 1 78 ? 44.893 -11.406 -7.891 1.00 65.38 78 LEU A N 1
ATOM 583 C CA . LEU A 1 78 ? 45.119 -11.176 -6.471 1.00 65.38 78 LEU A CA 1
ATOM 584 C C . LEU A 1 78 ? 44.307 -12.216 -5.697 1.00 65.38 78 LEU A C 1
ATOM 586 O O . LEU A 1 78 ? 43.077 -12.156 -5.630 1.00 65.38 78 LEU A O 1
ATOM 590 N N . ARG A 1 79 ? 45.023 -13.200 -5.150 1.00 66.88 79 ARG A N 1
ATOM 591 C CA . ARG A 1 79 ? 44.521 -14.216 -4.230 1.00 66.88 79 ARG A CA 1
ATOM 592 C C . ARG A 1 79 ? 43.931 -13.486 -3.025 1.0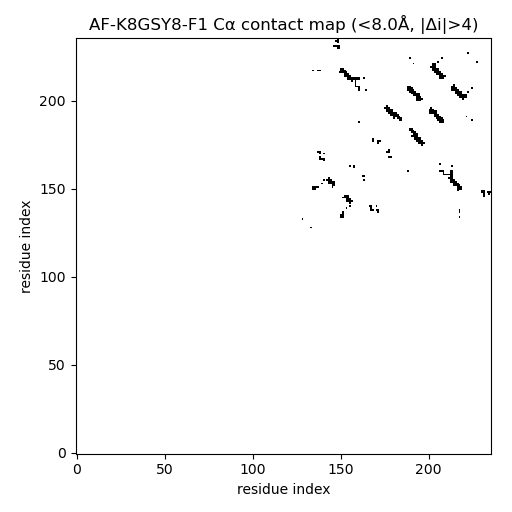0 66.88 79 ARG A C 1
ATOM 594 O O . ARG A 1 79 ? 44.667 -13.053 -2.146 1.00 66.88 79 ARG A O 1
ATOM 601 N N . ARG A 1 80 ? 42.610 -13.294 -3.022 1.00 62.78 80 ARG A N 1
ATOM 602 C CA . ARG A 1 80 ? 41.887 -12.762 -1.865 1.00 62.78 80 ARG A CA 1
ATOM 603 C C . ARG A 1 80 ? 42.071 -13.748 -0.721 1.00 62.78 80 ARG A C 1
ATOM 605 O O . ARG A 1 80 ? 41.620 -14.889 -0.801 1.00 62.78 80 ARG A O 1
ATOM 612 N N . GLU A 1 81 ? 42.793 -13.305 0.295 1.00 67.38 81 GLU A N 1
ATOM 613 C CA . GLU A 1 81 ? 42.933 -14.018 1.552 1.00 67.38 81 GLU A CA 1
ATOM 614 C C . GLU A 1 81 ? 41.528 -14.214 2.147 1.00 67.38 81 GLU A C 1
ATOM 616 O O . GLU A 1 81 ? 40.738 -13.260 2.164 1.00 67.38 81 GLU A O 1
ATOM 621 N N . PRO A 1 82 ? 41.153 -15.440 2.548 1.00 75.81 82 PRO A N 1
ATOM 622 C CA . PRO A 1 82 ? 39.874 -15.663 3.198 1.00 75.81 82 PRO A CA 1
ATOM 623 C C . PRO A 1 82 ? 39.814 -14.797 4.466 1.00 75.81 82 PRO A C 1
ATOM 625 O O . PRO A 1 82 ? 40.796 -14.748 5.210 1.00 75.81 82 PRO A O 1
ATOM 628 N N . PRO A 1 83 ? 38.700 -14.088 4.717 1.00 74.25 83 PRO A N 1
ATOM 629 C CA . PRO A 1 83 ? 38.578 -13.235 5.890 1.00 74.25 83 PRO A CA 1
ATOM 630 C C . PRO A 1 83 ? 38.814 -14.071 7.149 1.00 74.25 83 PRO A C 1
ATOM 632 O O . PRO A 1 83 ? 38.138 -15.078 7.369 1.00 74.25 83 PRO A O 1
ATOM 635 N N . GLN A 1 84 ? 39.788 -13.658 7.965 1.00 79.81 84 GLN A N 1
ATOM 636 C CA . GLN A 1 84 ? 40.023 -14.265 9.270 1.00 79.81 84 GLN A CA 1
ATOM 637 C C . GLN A 1 84 ? 38.718 -14.235 10.084 1.00 79.81 84 GLN A C 1
ATOM 639 O O . GLN A 1 84 ? 38.076 -13.179 10.165 1.00 79.81 84 GLN A O 1
ATOM 644 N N . PRO A 1 85 ? 38.306 -15.363 10.688 1.00 75.31 85 PRO A N 1
ATOM 645 C CA . PRO A 1 85 ? 37.139 -15.393 11.553 1.00 75.31 85 PRO A CA 1
ATOM 646 C C . PRO A 1 85 ? 37.368 -14.439 12.727 1.00 75.31 85 PRO A C 1
ATOM 648 O O . PRO A 1 85 ? 38.300 -14.607 13.514 1.00 75.31 85 PRO A O 1
ATOM 651 N N . ARG A 1 86 ? 36.524 -13.406 12.831 1.00 79.50 86 ARG A N 1
ATOM 652 C CA . ARG A 1 86 ? 36.515 -12.532 14.005 1.00 79.50 86 ARG A CA 1
ATOM 653 C C . ARG A 1 86 ? 36.109 -13.361 15.229 1.00 79.50 86 ARG A C 1
ATOM 655 O O . ARG A 1 86 ? 35.197 -14.182 15.110 1.00 79.50 86 ARG A O 1
ATOM 662 N N . PRO A 1 87 ? 36.744 -13.148 16.394 1.00 74.94 87 PRO A N 1
ATOM 663 C CA . PRO A 1 87 ? 36.329 -13.794 17.630 1.00 74.94 87 PRO A CA 1
ATOM 664 C C . PRO A 1 87 ? 34.863 -13.454 17.909 1.00 74.94 87 PRO A C 1
ATOM 666 O O . PRO A 1 87 ? 34.478 -12.284 17.948 1.00 74.94 87 PRO A O 1
ATOM 669 N N . ILE A 1 88 ? 34.044 -14.495 18.048 1.00 74.50 88 ILE A N 1
ATOM 670 C CA . ILE A 1 88 ? 32.635 -14.372 18.410 1.00 74.50 88 ILE A CA 1
ATOM 671 C C . ILE A 1 88 ? 32.602 -13.858 19.855 1.00 74.50 88 ILE A C 1
ATOM 673 O O . ILE A 1 88 ? 33.194 -14.504 20.723 1.00 74.50 88 ILE A O 1
ATOM 677 N N . PRO A 1 89 ? 31.965 -12.709 20.136 1.00 71.19 89 PRO A N 1
ATOM 678 C CA . PRO A 1 89 ? 31.828 -12.227 21.500 1.00 71.19 89 PRO A CA 1
ATOM 679 C C . PRO A 1 89 ? 31.068 -13.266 22.324 1.00 71.19 89 PRO A C 1
ATOM 681 O O . PRO A 1 89 ? 29.957 -13.669 21.976 1.00 71.19 89 PRO A O 1
ATOM 684 N N . THR A 1 90 ? 31.692 -13.718 23.408 1.00 77.50 90 THR A N 1
ATOM 685 C CA . THR A 1 90 ? 31.089 -14.636 24.370 1.00 77.50 90 THR A CA 1
ATOM 686 C C . THR A 1 90 ? 29.822 -13.985 24.931 1.00 77.50 90 THR A C 1
ATOM 688 O O . THR A 1 90 ? 29.904 -12.851 25.412 1.00 77.50 90 THR A O 1
ATOM 691 N N . PRO A 1 91 ? 28.652 -14.645 24.874 1.00 70.75 91 PRO A N 1
ATOM 692 C CA . PRO A 1 91 ? 27.426 -14.080 25.414 1.00 70.75 91 PRO A CA 1
ATOM 693 C C . PRO A 1 91 ? 27.600 -13.812 26.911 1.00 70.75 91 PRO A C 1
ATOM 695 O O . PRO A 1 91 ? 27.796 -14.735 27.703 1.00 70.75 91 PRO A O 1
ATOM 698 N N . GLN A 1 92 ? 27.556 -12.534 27.297 1.00 72.38 92 GLN A N 1
ATOM 699 C CA . GLN A 1 92 ? 27.465 -12.158 28.701 1.00 72.38 92 GLN A CA 1
ATOM 700 C C . GLN A 1 92 ? 26.109 -12.624 29.223 1.00 72.38 92 GLN A C 1
ATOM 702 O O . GLN A 1 92 ? 25.058 -12.222 28.724 1.00 72.38 92 GLN A O 1
ATOM 707 N N . VAL A 1 93 ? 26.154 -13.503 30.220 1.00 65.62 93 VAL A N 1
ATOM 708 C CA . VAL A 1 93 ? 24.984 -13.981 30.951 1.00 65.62 93 VAL A CA 1
ATOM 709 C C . VAL A 1 93 ? 24.354 -12.778 31.646 1.00 65.62 93 VAL A C 1
ATOM 711 O O . VAL A 1 93 ? 24.877 -12.272 32.638 1.00 65.62 93 VAL A O 1
ATOM 714 N N . GLN A 1 94 ? 23.249 -12.287 31.093 1.00 73.00 94 GLN A N 1
ATOM 715 C CA . GLN A 1 94 ? 22.472 -11.222 31.706 1.00 73.00 94 GLN A CA 1
ATOM 716 C C . GLN A 1 94 ? 21.810 -11.787 32.977 1.00 73.00 94 GLN A C 1
ATOM 718 O O . GLN A 1 94 ? 21.159 -12.835 32.904 1.00 73.00 94 GLN A O 1
ATOM 723 N N . PRO A 1 95 ? 21.989 -11.158 34.153 1.00 70.62 95 PRO A N 1
ATOM 724 C CA . PRO A 1 95 ? 21.388 -11.643 35.388 1.00 70.62 95 PRO A CA 1
ATOM 725 C C . PRO A 1 95 ? 19.862 -11.649 35.254 1.00 70.62 95 PRO A C 1
ATOM 727 O O . PRO A 1 95 ? 19.252 -10.659 34.848 1.00 70.62 95 PRO A O 1
ATOM 730 N N . SER A 1 96 ? 19.254 -12.791 35.578 1.00 68.94 96 SER A N 1
ATOM 731 C CA . SER A 1 96 ? 17.800 -12.953 35.559 1.00 68.94 96 SER A CA 1
ATOM 732 C C . SER A 1 96 ? 17.145 -11.991 36.559 1.00 68.94 96 SER A C 1
ATOM 734 O O . SER A 1 96 ? 17.607 -11.902 37.701 1.00 68.94 96 SER A O 1
ATOM 736 N N . PRO A 1 97 ? 16.078 -11.272 36.172 1.00 70.19 97 PRO A N 1
ATOM 737 C CA . PRO A 1 97 ? 15.365 -10.389 37.081 1.00 70.19 97 PRO A CA 1
ATOM 738 C C . PRO A 1 97 ? 14.713 -11.195 38.211 1.00 70.19 97 PRO A C 1
ATOM 740 O O . PRO A 1 97 ? 14.053 -12.210 37.989 1.00 70.19 97 PRO A O 1
ATOM 743 N N . VAL A 1 98 ? 14.914 -10.725 39.442 1.00 73.81 98 VAL A N 1
ATOM 744 C CA . VAL A 1 98 ? 14.336 -11.306 40.657 1.00 73.81 98 VAL A CA 1
ATOM 745 C C . VAL A 1 98 ? 12.807 -11.125 40.632 1.00 73.81 98 VAL A C 1
ATOM 747 O O . VAL A 1 98 ? 12.343 -10.013 40.367 1.00 73.81 98 VAL A O 1
ATOM 750 N N . PRO A 1 99 ? 12.006 -12.165 40.936 1.00 65.12 99 PRO A N 1
ATOM 751 C CA . PRO A 1 99 ? 10.548 -12.064 40.972 1.00 65.12 99 PRO A CA 1
ATOM 752 C C . PRO A 1 99 ? 10.080 -11.055 42.031 1.00 65.12 99 PRO A C 1
ATOM 754 O O . PRO A 1 99 ? 10.279 -11.256 43.231 1.00 65.12 99 PRO A O 1
ATOM 757 N N . GLN A 1 100 ? 9.427 -9.970 41.609 1.00 62.59 100 GLN A N 1
ATOM 758 C CA . GLN A 1 100 ? 8.736 -9.072 42.533 1.00 62.59 100 GLN A CA 1
ATOM 759 C C . GLN A 1 100 ? 7.432 -9.723 43.014 1.00 62.59 100 GLN A C 1
ATOM 761 O O . GLN A 1 100 ? 6.581 -10.117 42.217 1.00 62.59 100 GLN A O 1
ATOM 766 N N . LYS A 1 101 ? 7.274 -9.825 44.341 1.00 58.03 101 LYS A N 1
ATOM 767 C CA . LYS A 1 101 ? 6.041 -10.268 45.008 1.00 58.03 101 LYS A CA 1
ATOM 768 C C . LYS A 1 101 ? 4.847 -9.432 44.536 1.00 58.03 101 LYS A C 1
ATOM 770 O O . LYS A 1 101 ? 4.829 -8.216 44.720 1.00 58.03 101 LYS A O 1
ATOM 775 N N . ALA A 1 102 ? 3.830 -10.111 44.010 1.00 54.72 102 ALA A N 1
ATOM 776 C CA . ALA A 1 102 ? 2.524 -9.535 43.728 1.00 54.72 102 ALA A CA 1
ATOM 777 C C . ALA A 1 102 ? 1.917 -8.963 45.019 1.00 54.72 102 ALA A C 1
ATOM 779 O O . ALA A 1 102 ? 1.717 -9.674 46.005 1.00 54.72 102 ALA A O 1
ATOM 780 N N . ARG A 1 103 ? 1.652 -7.655 45.021 1.00 59.19 103 ARG A N 1
ATOM 781 C CA . ARG A 1 103 ? 0.951 -6.968 46.104 1.00 59.19 103 ARG A CA 1
ATOM 782 C C . ARG A 1 103 ? -0.546 -7.146 45.870 1.00 59.19 103 ARG A C 1
ATOM 784 O O . ARG A 1 103 ? -1.079 -6.632 44.892 1.00 59.19 103 ARG A O 1
ATOM 791 N N . SER A 1 104 ? -1.203 -7.887 46.756 1.00 53.09 104 SER A N 1
ATOM 792 C CA . SER A 1 104 ? -2.653 -8.068 46.767 1.00 53.09 104 SER A CA 1
ATOM 793 C C . SER A 1 104 ? -3.352 -6.707 46.813 1.00 53.09 104 SER A C 1
ATOM 795 O O . SER A 1 104 ? -3.160 -5.945 47.763 1.00 53.09 104 SER A O 1
ATOM 797 N N . GLN A 1 105 ? -4.144 -6.387 45.788 1.00 57.94 105 GLN A N 1
ATOM 798 C CA . GLN A 1 105 ? -5.063 -5.253 45.837 1.00 57.94 105 GLN A CA 1
ATOM 799 C C . GLN A 1 105 ? -6.350 -5.655 46.576 1.00 57.94 105 GLN A C 1
ATOM 801 O O . GLN A 1 105 ? -6.852 -6.762 46.372 1.00 57.94 105 GLN A O 1
ATOM 806 N N . PRO A 1 106 ? -6.890 -4.774 47.433 1.00 59.25 106 PRO A N 1
ATOM 807 C CA . PRO A 1 106 ? -8.145 -5.008 48.127 1.00 59.25 106 PRO A CA 1
ATOM 808 C C . PRO A 1 106 ? -9.348 -4.832 47.191 1.00 59.25 106 PRO A C 1
ATOM 810 O O . PRO A 1 106 ? -9.433 -3.868 46.429 1.00 59.25 106 PRO A O 1
ATOM 813 N N . ASN A 1 107 ? -10.295 -5.764 47.313 1.00 55.12 107 ASN A N 1
ATOM 814 C CA . ASN A 1 107 ? -11.662 -5.654 46.813 1.00 55.1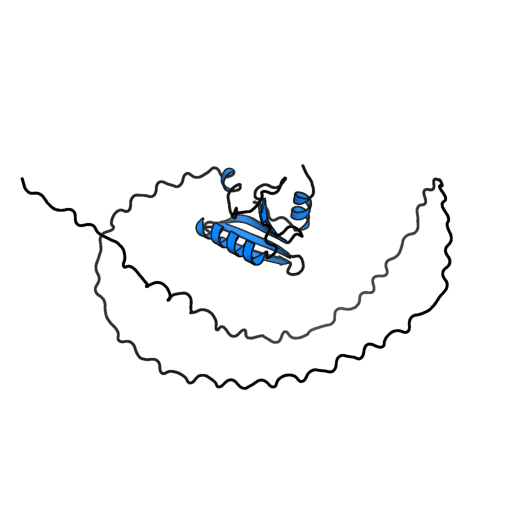2 107 ASN A CA 1
ATOM 815 C C . ASN A 1 107 ? -12.298 -4.347 47.303 1.00 55.12 107 ASN A C 1
ATOM 817 O O . ASN A 1 107 ? -12.491 -4.174 48.506 1.00 55.12 107 ASN A O 1
ATOM 821 N N . PHE A 1 108 ? -12.698 -3.478 46.376 1.00 45.84 108 PHE A N 1
ATOM 822 C CA . PHE A 1 108 ? -13.661 -2.420 46.657 1.00 45.84 108 PHE A CA 1
ATOM 823 C C . PHE A 1 108 ? -14.910 -2.619 45.806 1.00 45.84 108 PHE A C 1
ATOM 825 O O . PHE A 1 108 ? -14.896 -2.554 44.578 1.00 45.84 108 PHE A O 1
ATOM 832 N N . SER A 1 109 ? -15.997 -2.892 46.516 1.00 46.62 109 SER A N 1
ATOM 833 C CA . SER A 1 109 ? -17.349 -3.035 46.005 1.00 46.62 109 SER A CA 1
ATOM 834 C C . SER A 1 109 ? -17.930 -1.690 45.550 1.00 46.62 109 SER A C 1
ATOM 836 O O . SER A 1 109 ? -17.847 -0.697 46.266 1.00 46.62 109 SER A O 1
ATOM 838 N N . ARG A 1 110 ? -18.552 -1.718 44.363 1.00 52.81 110 ARG A N 1
ATOM 839 C CA . ARG A 1 110 ? -19.802 -1.059 43.914 1.00 52.81 110 ARG A CA 1
ATOM 840 C C . ARG A 1 110 ? -20.361 0.094 44.782 1.00 52.81 110 ARG A C 1
ATOM 842 O O . ARG A 1 110 ? -20.656 -0.111 45.955 1.00 52.81 110 ARG A O 1
ATOM 849 N N . PRO A 1 111 ? -20.742 1.225 44.157 1.00 50.31 111 PRO A N 1
ATOM 850 C CA . PRO A 1 111 ? -22.181 1.508 44.003 1.00 50.31 111 PRO A CA 1
ATOM 851 C C . PRO A 1 111 ? -22.597 1.776 42.548 1.00 50.31 111 PRO A C 1
ATOM 853 O O . PRO A 1 111 ? -21.889 2.410 41.772 1.00 50.31 111 PRO A O 1
ATOM 856 N N . SER A 1 112 ? -23.796 1.306 42.200 1.00 49.84 112 SER A N 1
ATOM 857 C CA . SER A 1 112 ? -24.502 1.668 40.972 1.00 49.84 112 SER A CA 1
ATOM 858 C C . SER A 1 112 ? -24.959 3.125 41.026 1.00 49.84 112 SER A C 1
ATOM 860 O O . SER A 1 112 ? -25.661 3.508 41.956 1.00 49.84 112 SER A O 1
ATOM 862 N N . ALA A 1 113 ? -24.643 3.895 39.986 1.00 50.72 113 ALA A N 1
ATOM 863 C CA . ALA A 1 113 ? -25.334 5.136 39.664 1.00 50.72 113 ALA A CA 1
ATOM 864 C C . ALA A 1 113 ? -25.877 5.020 38.236 1.00 50.72 113 ALA A C 1
ATOM 866 O O . ALA A 1 113 ? -25.128 4.957 37.262 1.00 50.72 113 ALA A O 1
ATOM 867 N N . VAL A 1 114 ? -27.202 4.920 38.139 1.00 56.12 114 VAL A N 1
ATOM 868 C CA . VAL A 1 114 ? -27.957 5.030 36.893 1.00 56.12 114 VAL A CA 1
ATOM 869 C C . VAL A 1 114 ? -27.937 6.504 36.497 1.00 56.12 114 VAL A C 1
ATOM 871 O O . VAL A 1 114 ? -28.645 7.317 37.085 1.00 56.12 114 VAL A O 1
ATOM 874 N N . SER A 1 115 ? -27.103 6.847 35.520 1.00 44.44 115 SER A N 1
ATOM 875 C CA . SER A 1 115 ? -27.099 8.166 34.891 1.00 44.44 115 SER A CA 1
ATOM 876 C C . SER A 1 115 ? -27.910 8.098 33.604 1.00 44.44 115 SER A C 1
ATOM 878 O O . SER A 1 115 ? -27.630 7.293 32.717 1.00 44.44 115 SER A O 1
ATOM 880 N N . GLN A 1 116 ? -28.939 8.939 33.533 1.00 53.38 116 GLN A N 1
ATOM 881 C CA . GLN A 1 116 ? -29.826 9.117 32.386 1.00 53.38 116 GLN A CA 1
ATOM 882 C C . GLN A 1 116 ? -29.040 9.361 31.082 1.00 53.38 116 GLN A C 1
ATOM 884 O O . GLN A 1 116 ? -28.048 10.099 31.091 1.00 53.38 116 GLN A O 1
ATOM 889 N N . PRO A 1 117 ? -29.491 8.815 29.939 1.00 53.81 117 PRO A N 1
ATOM 890 C CA . PRO A 1 117 ? -28.890 9.111 28.650 1.00 53.81 117 PRO A CA 1
ATOM 891 C C . PRO A 1 117 ? -29.165 10.572 28.281 1.00 53.81 117 PRO A C 1
ATOM 893 O O . PRO A 1 117 ? -30.277 10.955 27.921 1.00 53.81 117 PRO A O 1
ATOM 896 N N . LYS A 1 118 ? -28.124 11.405 28.350 1.00 54.50 118 LYS A N 1
ATOM 897 C CA . LYS A 1 118 ? -28.109 12.712 27.695 1.00 54.50 118 LYS A CA 1
ATOM 898 C C . LYS A 1 118 ? -28.198 12.448 26.195 1.00 54.50 118 LYS A C 1
ATOM 900 O O . LYS A 1 118 ? -27.245 11.937 25.609 1.00 54.50 118 LYS A O 1
ATOM 905 N N . ILE A 1 119 ? -29.355 12.749 25.605 1.00 49.00 119 ILE A N 1
ATOM 906 C CA . ILE A 1 119 ? -29.608 12.671 24.165 1.00 49.00 119 ILE 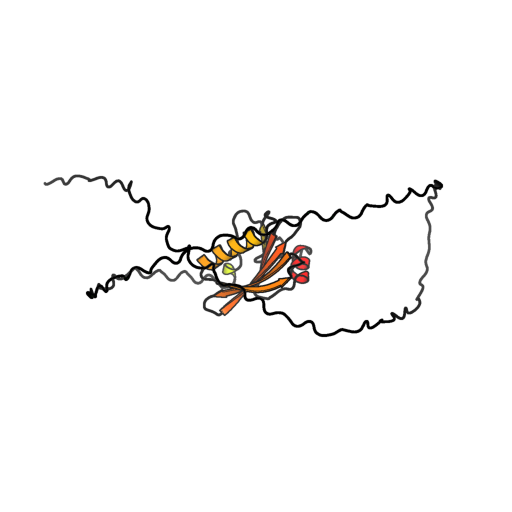A CA 1
ATOM 907 C C . ILE A 1 119 ? -28.529 13.507 23.473 1.00 49.00 119 ILE A C 1
ATOM 909 O O . ILE A 1 119 ? -28.543 14.738 23.495 1.00 49.00 119 ILE A O 1
ATOM 913 N N . ARG A 1 120 ? -27.527 12.811 22.937 1.00 53.66 120 ARG A N 1
ATOM 914 C CA . ARG A 1 120 ? -26.508 13.381 22.067 1.00 53.66 120 ARG A CA 1
ATOM 915 C C . ARG A 1 120 ? -27.231 13.772 20.775 1.00 53.66 120 ARG A C 1
ATOM 917 O O . ARG A 1 120 ? -28.048 12.974 20.312 1.00 53.66 120 ARG A O 1
ATOM 924 N N . PRO A 1 121 ? -26.991 14.965 20.205 1.00 55.22 121 PRO A N 1
ATOM 925 C CA . PRO A 1 121 ? -27.549 15.303 18.906 1.00 55.22 121 PRO A CA 1
ATOM 926 C C . PRO A 1 121 ? -27.175 14.189 17.932 1.00 55.22 121 PRO A C 1
ATOM 928 O O . PRO A 1 121 ? -26.005 13.810 17.829 1.00 55.22 121 PRO A O 1
ATOM 931 N N . ASN A 1 122 ? -28.205 13.621 17.312 1.00 52.19 122 ASN A N 1
ATOM 932 C CA . ASN A 1 122 ? -28.097 12.641 16.248 1.00 52.19 122 ASN A CA 1
ATOM 933 C C . ASN A 1 122 ? -27.069 13.177 15.238 1.00 52.19 122 ASN A C 1
ATOM 935 O O . ASN A 1 122 ? -27.309 14.259 14.694 1.00 52.19 122 ASN A O 1
ATOM 939 N N . PRO A 1 123 ? -25.906 12.528 15.032 1.00 55.53 123 PRO A N 1
ATOM 940 C CA . PRO A 1 123 ? -25.029 12.942 13.957 1.00 55.53 123 PRO A CA 1
ATOM 941 C C . PRO A 1 123 ? -25.841 12.776 12.679 1.00 55.53 123 PRO A C 1
ATOM 943 O O . PRO A 1 123 ? -26.287 11.673 12.363 1.00 55.53 123 PRO A O 1
ATOM 946 N N . THR A 1 124 ? -26.093 13.890 11.994 1.00 52.12 124 THR A N 1
ATOM 947 C CA . THR A 1 124 ? -26.591 13.907 10.622 1.00 52.12 124 THR A CA 1
ATOM 948 C C . THR A 1 124 ? -25.908 12.764 9.874 1.00 52.12 124 THR A C 1
ATOM 950 O O . THR A 1 124 ? -24.675 12.693 9.948 1.00 52.12 124 THR A O 1
ATOM 953 N N . PRO A 1 125 ? -26.650 11.845 9.225 1.00 50.50 125 PRO A N 1
ATOM 954 C CA . PRO A 1 125 ? -26.037 10.791 8.439 1.00 50.50 125 PRO A CA 1
ATOM 955 C C . PRO A 1 125 ? -25.031 11.463 7.518 1.00 50.50 125 PRO A C 1
ATOM 957 O O . PRO A 1 125 ? -25.408 12.348 6.746 1.00 50.50 125 PRO A O 1
ATOM 960 N N . ALA A 1 126 ? -23.749 11.121 7.669 1.00 51.78 126 ALA A N 1
ATOM 961 C CA . ALA A 1 126 ? -22.753 11.499 6.689 1.00 51.78 126 ALA A CA 1
ATOM 962 C C . ALA A 1 126 ? -23.341 11.068 5.348 1.00 51.78 126 ALA A C 1
ATOM 964 O O . ALA A 1 126 ? -23.638 9.883 5.171 1.00 51.78 126 ALA A O 1
ATOM 965 N N . SER A 1 127 ? -23.639 12.054 4.498 1.00 45.09 127 SER A N 1
ATOM 966 C CA . SER A 1 127 ? -24.191 11.840 3.168 1.00 45.09 127 SER A CA 1
ATOM 967 C C . SER A 1 127 ? -23.435 10.669 2.558 1.00 45.09 127 SER A C 1
ATOM 969 O O . SER A 1 127 ? -22.201 10.702 2.525 1.00 45.09 127 SER A O 1
ATOM 971 N N . LEU A 1 128 ? -24.153 9.600 2.195 1.00 47.25 128 LEU A N 1
ATOM 972 C CA . LEU A 1 128 ? -23.577 8.499 1.437 1.00 47.25 128 LEU A CA 1
ATOM 973 C C . LEU A 1 128 ? -23.073 9.118 0.133 1.00 47.25 128 LEU A C 1
ATOM 975 O O . LEU A 1 128 ? -23.837 9.284 -0.814 1.00 47.25 128 LEU A O 1
ATOM 979 N N . ALA A 1 129 ? -21.803 9.516 0.111 1.00 45.16 129 ALA A N 1
ATOM 980 C CA . ALA A 1 129 ? -21.125 9.873 -1.115 1.00 45.16 129 ALA A CA 1
ATOM 981 C C . ALA A 1 129 ? -21.326 8.708 -2.088 1.00 45.16 129 ALA A C 1
ATOM 983 O O . ALA A 1 129 ? -21.243 7.537 -1.692 1.00 45.16 129 ALA A O 1
ATOM 984 N N . ALA A 1 130 ? -21.675 9.034 -3.332 1.00 47.25 130 ALA A N 1
ATOM 985 C CA . ALA A 1 130 ? -21.903 8.038 -4.360 1.00 47.25 130 ALA A CA 1
ATOM 986 C C . ALA A 1 130 ? -20.697 7.075 -4.417 1.00 47.25 130 ALA A C 1
ATOM 988 O O . ALA A 1 130 ? -19.560 7.524 -4.242 1.00 47.25 130 ALA A O 1
ATOM 989 N N . PRO A 1 131 ? -20.904 5.767 -4.660 1.00 51.50 131 PRO A N 1
ATOM 990 C CA . PRO A 1 131 ? -19.840 4.760 -4.606 1.00 51.50 131 PRO A CA 1
ATOM 991 C C . PRO A 1 131 ? -18.593 5.087 -5.448 1.00 51.50 131 PRO A C 1
ATOM 993 O O . PRO A 1 131 ? -17.511 4.621 -5.108 1.00 51.50 131 PRO A O 1
ATOM 996 N N . GLY A 1 132 ? -18.732 5.902 -6.504 1.00 46.19 132 GLY A N 1
ATOM 997 C CA . GLY A 1 132 ? -17.627 6.339 -7.366 1.00 46.19 132 GLY A CA 1
ATOM 998 C C . GLY A 1 132 ? -16.776 7.492 -6.812 1.00 46.19 132 GLY A C 1
ATOM 999 O O . GLY A 1 132 ? -15.562 7.475 -6.978 1.00 46.19 132 GLY A O 1
ATOM 1000 N N . ASP A 1 133 ? -17.362 8.449 -6.082 1.00 48.59 133 ASP A N 1
ATOM 1001 C CA . ASP A 1 133 ? -16.629 9.620 -5.553 1.00 48.59 133 ASP A CA 1
ATOM 1002 C C . ASP A 1 133 ? -15.753 9.283 -4.335 1.00 48.59 133 ASP A C 1
ATOM 1004 O O . ASP A 1 133 ? -14.833 10.022 -3.975 1.00 48.59 133 ASP A O 1
ATOM 1008 N N . LEU A 1 134 ? -16.025 8.148 -3.686 1.00 54.97 134 LEU A N 1
ATOM 1009 C CA . LEU A 1 134 ? -15.289 7.705 -2.505 1.00 54.97 134 LEU A CA 1
ATOM 1010 C C . LEU A 1 134 ? -13.882 7.207 -2.841 1.00 54.97 134 LEU A C 1
ATOM 1012 O O . LEU A 1 134 ? -12.993 7.385 -2.016 1.00 54.97 134 LEU A O 1
ATOM 1016 N N . VAL A 1 135 ? -13.656 6.625 -4.024 1.00 56.53 135 VAL A N 1
ATOM 1017 C CA . VAL A 1 135 ? -12.362 6.013 -4.390 1.00 56.53 135 VAL A CA 1
ATOM 1018 C C . VAL A 1 135 ? -11.290 7.071 -4.653 1.00 56.53 135 VAL A C 1
ATOM 1020 O O . VAL A 1 135 ? -10.144 6.896 -4.251 1.00 56.53 135 VAL A O 1
ATOM 1023 N N . VAL A 1 136 ? -11.662 8.208 -5.248 1.00 57.19 136 VAL A N 1
ATOM 1024 C CA . VAL A 1 136 ? -10.717 9.252 -5.695 1.00 57.19 136 VAL A CA 1
ATOM 1025 C C . VAL A 1 136 ? -10.060 10.011 -4.533 1.00 57.19 136 VAL A C 1
ATOM 1027 O O . VAL A 1 136 ? -9.042 10.670 -4.726 1.00 57.19 136 VAL A O 1
ATOM 1030 N N . ASN A 1 137 ? -10.594 9.919 -3.313 1.00 68.44 137 ASN A N 1
ATOM 1031 C CA . ASN A 1 137 ? -9.993 10.541 -2.125 1.00 68.44 137 ASN A CA 1
ATOM 1032 C C . ASN A 1 137 ? -9.657 9.549 -1.005 1.00 68.44 137 ASN A C 1
ATOM 1034 O O . ASN A 1 137 ? -9.088 9.951 0.015 1.00 68.44 137 ASN A O 1
ATOM 1038 N N . LEU A 1 138 ? -9.988 8.266 -1.166 1.00 72.25 138 LEU A N 1
ATOM 1039 C CA . LEU A 1 138 ? -9.695 7.265 -0.150 1.00 72.25 138 LEU A CA 1
ATOM 1040 C C . LEU A 1 138 ? -8.180 7.071 -0.040 1.00 72.25 138 LEU A C 1
ATOM 1042 O O . LEU A 1 138 ? -7.519 6.791 -1.028 1.00 72.25 138 LEU A O 1
ATOM 1046 N N . GLY A 1 139 ? -7.617 7.218 1.159 1.00 72.12 139 GLY A N 1
ATOM 1047 C CA . GLY A 1 139 ? -6.204 6.910 1.410 1.00 72.12 139 GLY A CA 1
ATOM 1048 C C . GLY A 1 139 ? -5.178 7.846 0.759 1.00 72.12 139 GLY A C 1
ATOM 1049 O O . GLY A 1 139 ? -3.990 7.534 0.804 1.00 72.12 139 GLY A O 1
ATOM 1050 N N . ARG A 1 140 ? -5.586 8.987 0.179 1.00 90.50 140 ARG A N 1
ATOM 1051 C CA . ARG A 1 140 ? -4.635 9.976 -0.346 1.00 90.50 140 ARG A CA 1
ATOM 1052 C C . ARG A 1 140 ? -3.841 10.614 0.795 1.00 90.50 140 ARG A C 1
ATOM 1054 O O . ARG A 1 140 ? -4.367 11.450 1.534 1.00 90.50 140 ARG A O 1
ATOM 1061 N N . LEU A 1 141 ? -2.551 10.303 0.849 1.00 90.88 141 LEU A N 1
ATOM 1062 C CA . LEU A 1 141 ? -1.600 10.925 1.765 1.00 90.88 141 LEU A CA 1
ATOM 1063 C C . LEU A 1 141 ? -1.233 12.363 1.357 1.00 90.88 141 LEU A C 1
ATOM 1065 O O . LEU A 1 141 ? -1.212 12.690 0.160 1.00 90.88 141 LEU A O 1
ATOM 1069 N N . PRO A 1 142 ? -0.857 13.224 2.323 1.00 89.62 142 PRO A N 1
ATOM 1070 C CA . PRO A 1 142 ? -0.290 14.535 2.024 1.00 89.62 142 PRO A CA 1
ATOM 1071 C C . PRO A 1 142 ? 0.992 14.408 1.187 1.00 89.62 142 PRO A C 1
ATOM 1073 O O . PRO A 1 142 ? 1.735 13.437 1.305 1.00 89.62 142 PRO A O 1
ATOM 1076 N N . ASN A 1 143 ? 1.261 15.409 0.343 1.00 90.88 143 ASN A N 1
ATOM 1077 C CA . ASN A 1 143 ? 2.450 15.485 -0.523 1.00 90.88 143 ASN A CA 1
ATOM 1078 C C . ASN A 1 143 ? 2.594 14.360 -1.564 1.00 90.88 143 ASN A C 1
ATOM 1080 O O . ASN A 1 143 ? 3.667 14.189 -2.142 1.00 90.88 143 ASN A O 1
ATOM 1084 N N . THR A 1 144 ? 1.520 13.621 -1.846 1.00 94.44 144 THR A N 1
ATOM 1085 C CA . THR A 1 144 ? 1.502 12.632 -2.927 1.00 94.44 144 THR A CA 1
ATOM 1086 C C . THR A 1 144 ? 0.960 13.220 -4.224 1.00 94.44 144 THR A C 1
ATOM 1088 O O . THR A 1 144 ? 0.107 14.117 -4.221 1.00 94.44 144 THR A O 1
ATOM 1091 N N . LYS A 1 145 ? 1.475 12.722 -5.349 1.00 94.50 145 LYS A N 1
ATOM 1092 C CA . LYS A 1 145 ? 1.034 13.102 -6.696 1.00 94.50 145 LYS A CA 1
ATOM 1093 C C . LYS A 1 145 ? 0.118 12.011 -7.251 1.00 94.50 145 LYS A C 1
ATOM 1095 O O . LYS A 1 145 ? 0.449 10.842 -7.072 1.00 94.50 145 LYS A O 1
ATOM 1100 N N . PRO A 1 146 ? -1.007 12.346 -7.902 1.00 93.44 146 PRO A N 1
ATOM 1101 C CA . PRO A 1 146 ? -1.809 11.337 -8.585 1.00 93.44 146 PRO A CA 1
ATOM 1102 C C . PRO A 1 146 ? -1.003 10.712 -9.731 1.00 93.44 146 PRO A C 1
ATOM 1104 O O . PRO A 1 146 ? -0.235 11.407 -10.404 1.00 93.44 146 PRO A O 1
ATOM 1107 N N . CYS A 1 147 ? -1.175 9.412 -9.958 1.00 91.25 147 CYS A N 1
ATOM 1108 C CA . CYS A 1 147 ? -0.620 8.751 -11.138 1.00 91.25 147 CYS A CA 1
ATOM 1109 C C . CYS A 1 147 ? -1.431 9.154 -12.376 1.00 91.25 147 CYS A C 1
ATOM 1111 O O . CYS A 1 147 ? -2.634 9.382 -12.282 1.00 91.25 147 CYS A O 1
ATOM 1113 N N . LYS A 1 148 ? -0.791 9.243 -13.547 1.00 86.06 148 LYS A N 1
ATOM 1114 C CA . LYS A 1 148 ? -1.453 9.766 -14.756 1.00 86.06 148 LYS A CA 1
ATOM 1115 C C . LYS A 1 148 ? -2.634 8.918 -15.250 1.00 86.06 148 LYS A C 1
ATOM 1117 O O . LYS A 1 148 ? -3.599 9.500 -15.724 1.00 86.06 148 LYS A O 1
ATOM 1122 N N . ASN A 1 149 ? -2.559 7.589 -15.140 1.00 82.75 149 ASN A N 1
ATOM 1123 C CA . ASN A 1 149 ? -3.432 6.678 -15.903 1.00 82.75 149 ASN A CA 1
ATOM 1124 C C . ASN A 1 149 ? -4.193 5.666 -15.037 1.00 82.75 149 ASN A C 1
ATOM 1126 O O . ASN A 1 149 ? -4.738 4.692 -15.552 1.00 82.75 149 ASN A O 1
ATOM 1130 N N . LEU A 1 150 ? -4.186 5.848 -13.717 1.00 87.25 150 LEU A N 1
ATOM 1131 C CA . LEU A 1 150 ? -4.767 4.878 -12.801 1.00 87.25 150 LEU A CA 1
ATOM 1132 C C . LEU A 1 150 ? -5.553 5.597 -11.712 1.00 87.25 150 LEU A C 1
ATOM 1134 O O . LEU A 1 150 ? -4.994 6.344 -10.909 1.00 87.25 150 LEU A O 1
ATOM 1138 N N . GLU A 1 151 ? -6.866 5.382 -11.702 1.00 89.25 151 GLU A N 1
ATOM 1139 C CA . GLU A 1 151 ? -7.728 5.886 -10.639 1.00 89.25 151 GLU A CA 1
ATOM 1140 C C . GLU A 1 151 ? -7.351 5.247 -9.302 1.00 89.25 151 GLU A C 1
ATOM 1142 O O . GLU A 1 151 ? -6.947 4.085 -9.240 1.00 89.25 151 GLU A O 1
ATOM 1147 N N . GLY A 1 152 ? -7.440 6.033 -8.228 1.00 90.44 152 GLY A N 1
ATOM 1148 C CA . GLY A 1 152 ? -7.020 5.578 -6.906 1.00 90.44 152 GLY A CA 1
ATOM 1149 C C . GLY A 1 152 ? -5.515 5.302 -6.798 1.00 90.44 152 GLY A C 1
ATOM 1150 O O . GLY A 1 152 ? -5.110 4.564 -5.904 1.00 90.44 152 GLY A O 1
ATOM 1151 N N . CYS A 1 153 ? -4.689 5.841 -7.703 1.00 93.56 153 CYS A N 1
ATOM 1152 C CA . CYS A 1 153 ? -3.236 5.709 -7.659 1.00 93.56 153 CYS A CA 1
ATOM 1153 C C . CYS A 1 153 ? -2.563 7.015 -7.255 1.00 93.56 153 CYS A C 1
ATOM 1155 O O . CYS A 1 153 ? -2.818 8.083 -7.825 1.00 93.56 153 CYS A O 1
ATOM 1157 N N . TRP A 1 154 ? -1.621 6.901 -6.325 1.00 95.75 154 TRP A N 1
ATOM 1158 C CA . TRP A 1 154 ? -0.791 8.008 -5.885 1.00 95.75 154 TRP A CA 1
ATOM 1159 C C . TRP A 1 154 ? 0.661 7.582 -5.719 1.00 95.75 154 TRP A C 1
ATOM 1161 O O . TRP A 1 154 ? 0.977 6.452 -5.354 1.00 95.75 154 TRP A O 1
ATOM 1171 N N . GLN A 1 155 ? 1.553 8.539 -5.935 1.00 95.62 155 G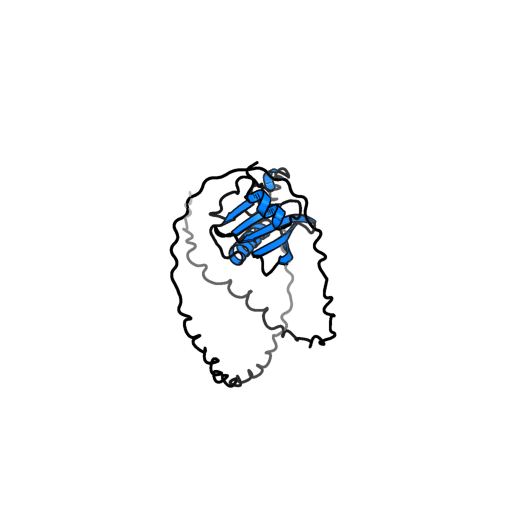LN A N 1
ATOM 1172 C CA . GLN A 1 155 ? 2.985 8.385 -5.768 1.00 95.62 155 GLN A CA 1
ATOM 1173 C C . GLN A 1 155 ? 3.470 9.271 -4.623 1.00 95.62 155 GLN A C 1
ATOM 1175 O O . GLN A 1 155 ? 3.297 10.495 -4.638 1.00 95.62 155 GLN A O 1
ATOM 1180 N N . SER A 1 156 ? 4.087 8.637 -3.631 1.00 96.12 156 SER A N 1
ATOM 1181 C CA . SER A 1 156 ? 4.878 9.296 -2.598 1.00 96.12 156 SER A CA 1
ATOM 1182 C C . SER A 1 156 ? 6.325 9.415 -3.061 1.00 96.12 156 SER A C 1
ATOM 1184 O O . SER A 1 156 ? 6.861 8.477 -3.643 1.00 96.12 156 SER A O 1
ATOM 1186 N N . GLY A 1 157 ? 6.976 10.542 -2.760 1.00 94.44 157 GLY A N 1
ATOM 1187 C CA . GLY A 1 157 ? 8.426 10.682 -2.942 1.00 94.44 157 GLY A CA 1
ATOM 1188 C C . GLY A 1 157 ? 9.248 9.883 -1.922 1.00 94.44 157 GLY A C 1
ATOM 1189 O O . GLY A 1 157 ? 10.465 9.802 -2.050 1.00 94.44 157 GLY A O 1
ATOM 1190 N N . ASP A 1 158 ? 8.598 9.304 -0.909 1.00 93.31 158 ASP A N 1
ATOM 1191 C CA . ASP A 1 158 ? 9.244 8.439 0.074 1.00 93.31 158 ASP A CA 1
ATOM 1192 C C . ASP A 1 158 ? 9.507 7.045 -0.518 1.00 93.31 158 ASP A C 1
ATOM 1194 O O . ASP A 1 158 ? 8.598 6.380 -1.027 1.00 93.31 158 ASP A O 1
ATOM 1198 N N . SER A 1 159 ? 10.759 6.597 -0.451 1.00 89.38 159 SER A N 1
ATOM 1199 C CA . SER A 1 159 ? 11.190 5.266 -0.886 1.00 89.38 159 SER A CA 1
ATOM 1200 C C . SER A 1 159 ? 10.946 4.182 0.169 1.00 89.38 159 SER A C 1
ATOM 1202 O O . SER A 1 159 ? 10.986 2.993 -0.150 1.00 89.38 159 SER A O 1
ATOM 1204 N N . GLN A 1 160 ? 10.666 4.561 1.419 1.00 91.38 160 GLN A N 1
ATOM 1205 C CA . GLN A 1 160 ? 10.359 3.641 2.509 1.00 91.38 160 GLN A CA 1
ATOM 1206 C C . GLN A 1 160 ? 8.882 3.245 2.461 1.00 91.38 160 GLN A C 1
ATOM 1208 O O . GLN A 1 160 ? 8.037 3.821 3.150 1.00 91.38 160 GLN A O 1
ATOM 1213 N N . TRP A 1 161 ? 8.562 2.204 1.689 1.00 92.00 161 TRP A N 1
ATOM 1214 C CA . TRP A 1 161 ? 7.177 1.740 1.538 1.00 92.00 161 TRP A CA 1
ATOM 1215 C C . TRP A 1 161 ? 6.493 1.435 2.880 1.00 92.00 161 TRP A C 1
ATOM 1217 O O . TRP A 1 161 ? 5.290 1.634 2.998 1.00 92.00 161 TRP A O 1
ATOM 1227 N N . ARG A 1 162 ? 7.242 1.010 3.912 1.00 92.50 162 ARG A N 1
ATOM 1228 C CA . ARG A 1 162 ? 6.708 0.741 5.262 1.00 92.50 162 ARG A CA 1
ATOM 1229 C C . ARG A 1 162 ? 6.092 1.982 5.899 1.00 92.50 162 ARG A C 1
ATOM 1231 O O . ARG A 1 162 ? 5.022 1.892 6.492 1.00 92.50 162 ARG A O 1
ATOM 1238 N N . ALA A 1 163 ? 6.753 3.130 5.762 1.00 93.81 163 ALA A N 1
ATOM 1239 C CA . ALA A 1 163 ? 6.253 4.395 6.289 1.00 93.81 163 ALA A CA 1
ATOM 1240 C C . ALA A 1 163 ? 4.995 4.834 5.528 1.00 93.81 163 ALA A C 1
ATOM 1242 O O . ALA A 1 163 ? 3.992 5.210 6.133 1.00 93.81 163 ALA A O 1
ATOM 1243 N N . VAL A 1 164 ? 5.018 4.702 4.197 1.00 94.56 164 VAL A N 1
ATOM 1244 C CA . VAL A 1 164 ? 3.856 4.978 3.341 1.00 94.56 164 VAL A CA 1
ATOM 1245 C C . VAL A 1 164 ? 2.680 4.071 3.711 1.00 94.56 164 VAL A C 1
ATOM 1247 O O . VAL A 1 164 ? 1.580 4.570 3.926 1.00 94.56 164 VAL A O 1
ATOM 1250 N N . TYR A 1 165 ? 2.917 2.770 3.882 1.00 94.25 165 TYR A N 1
ATOM 1251 C CA . TYR A 1 165 ? 1.908 1.795 4.290 1.00 94.25 165 TYR A CA 1
ATOM 1252 C C . TYR A 1 165 ? 1.266 2.150 5.630 1.00 94.25 165 TYR A C 1
ATOM 1254 O O . TYR A 1 165 ? 0.044 2.205 5.717 1.00 94.25 165 TYR A O 1
ATOM 1262 N N . GLN A 1 166 ? 2.069 2.441 6.658 1.00 95.25 166 GLN A N 1
ATOM 1263 C CA . GLN A 1 166 ? 1.555 2.812 7.980 1.00 95.25 166 GLN A CA 1
ATOM 1264 C C . GLN A 1 166 ? 0.699 4.078 7.929 1.00 95.25 166 GLN A C 1
ATOM 1266 O O . GLN A 1 166 ? -0.361 4.125 8.549 1.00 95.25 166 GLN A O 1
ATOM 1271 N N . ASN A 1 167 ? 1.115 5.078 7.151 1.00 95.31 167 ASN A N 1
ATOM 1272 C CA . ASN A 1 167 ? 0.339 6.302 6.984 1.00 95.31 167 ASN A CA 1
ATOM 1273 C C . ASN A 1 167 ? -0.992 6.034 6.261 1.00 95.31 167 ASN A C 1
ATOM 1275 O O . ASN A 1 167 ? -2.035 6.514 6.707 1.00 95.31 167 ASN A O 1
ATOM 1279 N N . VAL A 1 168 ? -0.979 5.247 5.175 1.00 94.44 168 VAL A N 1
ATOM 1280 C CA . VAL A 1 168 ? -2.208 4.874 4.448 1.00 94.44 168 VAL A CA 1
ATOM 1281 C C . VAL A 1 168 ? -3.132 4.066 5.359 1.00 94.44 168 VAL A C 1
ATOM 1283 O O . VAL A 1 168 ? -4.328 4.346 5.434 1.00 94.44 168 VAL A O 1
ATOM 1286 N N . GLN A 1 169 ? -2.585 3.101 6.098 1.00 94.94 169 GLN A N 1
ATOM 1287 C CA . GLN A 1 169 ? -3.325 2.293 7.061 1.00 94.94 169 GLN A CA 1
ATOM 1288 C C . GLN A 1 169 ? -3.980 3.166 8.133 1.00 94.94 169 GLN A C 1
ATOM 1290 O O . GLN A 1 169 ? -5.168 2.998 8.408 1.00 94.94 169 GLN A O 1
ATOM 1295 N N . GLN A 1 170 ? -3.235 4.113 8.708 1.00 94.69 170 GLN A N 1
ATOM 1296 C CA . GLN A 1 170 ? -3.749 5.034 9.716 1.00 94.69 170 GLN A CA 1
ATOM 1297 C C . GLN A 1 170 ? -4.917 5.857 9.155 1.00 94.69 170 GLN A C 1
ATOM 1299 O O . GLN A 1 170 ? -6.001 5.860 9.738 1.00 94.69 170 GLN A O 1
ATOM 1304 N N . GLN A 1 171 ? -4.746 6.467 7.981 1.00 92.62 171 GLN A N 1
ATOM 1305 C CA . GLN A 1 171 ? -5.778 7.293 7.349 1.00 92.62 171 GLN A CA 1
ATOM 1306 C C . GLN A 1 171 ? -7.035 6.492 6.966 1.00 92.62 171 GLN A C 1
ATOM 1308 O O . GLN A 1 171 ? -8.156 6.992 7.080 1.00 92.62 171 GLN A O 1
ATOM 1313 N N . LEU A 1 172 ? -6.873 5.247 6.509 1.00 92.69 172 LEU A N 1
ATOM 1314 C CA . LEU A 1 172 ? -7.991 4.342 6.230 1.00 92.69 172 LEU A CA 1
ATOM 1315 C C . LEU A 1 172 ? -8.695 3.911 7.526 1.00 92.69 172 LEU A C 1
ATOM 1317 O O . LEU A 1 172 ? -9.927 3.864 7.566 1.00 92.69 172 LEU A O 1
ATOM 1321 N N . SER A 1 173 ? -7.942 3.679 8.603 1.00 92.69 173 SER A N 1
ATOM 1322 C CA . SER A 1 173 ? -8.499 3.309 9.909 1.00 92.69 173 SER A CA 1
ATOM 1323 C C . SER A 1 173 ? -9.350 4.422 10.525 1.00 92.69 173 SER A C 1
ATOM 1325 O O . SER A 1 173 ? -10.440 4.152 11.029 1.00 92.69 173 SER A O 1
ATOM 1327 N N . GLU A 1 174 ? -8.938 5.685 10.376 1.00 92.00 174 GLU A N 1
ATOM 1328 C CA . GLU A 1 174 ? -9.709 6.866 10.798 1.00 92.00 174 GLU A CA 1
ATOM 1329 C C . GLU A 1 174 ? -11.045 6.995 10.054 1.00 92.00 174 GLU A C 1
ATOM 1331 O O . GLU A 1 174 ? -12.014 7.540 10.582 1.00 92.00 174 GLU A O 1
ATOM 1336 N N . GLN A 1 175 ? -11.130 6.433 8.847 1.00 89.81 175 GLN A N 1
ATOM 1337 C CA . GLN A 1 175 ? -12.351 6.378 8.040 1.00 89.81 175 GLN A CA 1
ATOM 1338 C C . GLN A 1 175 ? -13.190 5.112 8.306 1.00 89.81 175 GLN A C 1
ATOM 1340 O O . GLN A 1 175 ? -14.240 4.903 7.686 1.00 89.81 175 GLN A O 1
ATOM 1345 N N . GLY A 1 176 ? -12.756 4.272 9.250 1.00 91.31 176 GLY A N 1
ATOM 1346 C CA . GLY A 1 176 ? -13.423 3.036 9.648 1.00 91.31 176 GLY A CA 1
ATOM 1347 C C . GLY A 1 176 ? -13.142 1.842 8.735 1.00 91.31 176 GLY A C 1
ATOM 1348 O O . GLY A 1 176 ? -13.918 0.886 8.749 1.00 91.31 176 GLY A O 1
ATOM 1349 N N . TYR A 1 177 ? -12.079 1.895 7.932 1.00 93.75 177 TYR A N 1
ATOM 1350 C CA . TYR A 1 177 ? -11.609 0.754 7.150 1.00 93.75 177 TYR A CA 1
ATOM 1351 C C . TYR A 1 177 ? -10.563 -0.053 7.921 1.00 93.75 177 TYR A C 1
ATOM 1353 O O . TYR A 1 177 ? -9.874 0.456 8.800 1.00 93.75 177 TYR A O 1
ATOM 1361 N N . GLN A 1 178 ? -10.433 -1.327 7.573 1.00 94.38 178 GLN A N 1
ATOM 1362 C CA . GLN A 1 178 ? -9.428 -2.232 8.116 1.00 94.38 178 GLN A CA 1
ATOM 1363 C C . GLN A 1 178 ? -8.596 -2.807 6.977 1.00 94.38 178 GLN A C 1
ATOM 1365 O O . GLN A 1 178 ? -9.136 -3.126 5.916 1.00 94.38 178 GLN A O 1
ATOM 1370 N N . LEU A 1 179 ? -7.289 -2.928 7.212 1.00 94.50 179 LEU A N 1
ATOM 1371 C CA . LEU A 1 179 ? -6.345 -3.496 6.259 1.00 94.50 179 LEU A CA 1
ATOM 1372 C C . LEU A 1 179 ? -5.955 -4.895 6.719 1.00 94.50 179 LEU A C 1
ATOM 1374 O O . LEU A 1 179 ? -5.560 -5.084 7.869 1.00 94.50 179 LEU A O 1
ATOM 1378 N N . THR A 1 180 ? -6.043 -5.860 5.814 1.00 95.12 180 THR A N 1
ATOM 1379 C CA . THR A 1 180 ? -5.585 -7.231 6.038 1.00 95.12 180 THR A CA 1
ATOM 1380 C C . THR A 1 180 ? -4.591 -7.578 4.948 1.00 95.12 180 THR A C 1
ATOM 1382 O O . THR A 1 180 ? -4.943 -7.580 3.773 1.00 95.12 180 THR A O 1
ATOM 1385 N N . GLU A 1 181 ? -3.341 -7.818 5.325 1.00 92.25 181 GLU A N 1
ATOM 1386 C CA . GLU A 1 181 ? -2.284 -8.163 4.376 1.00 92.25 181 GLU A CA 1
ATOM 1387 C C . GLU A 1 181 ? -2.572 -9.544 3.766 1.00 92.25 181 GLU A C 1
ATOM 1389 O O . GLU A 1 181 ? -2.885 -10.488 4.494 1.00 92.25 181 GLU A O 1
ATOM 1394 N N . LEU A 1 182 ? -2.544 -9.639 2.434 1.00 89.44 182 LEU A N 1
ATOM 1395 C CA . LEU A 1 182 ? -2.795 -10.888 1.706 1.00 89.44 182 LEU A CA 1
ATOM 1396 C C . LEU A 1 182 ? -1.502 -11.591 1.339 1.00 89.44 182 LEU A C 1
ATOM 1398 O O . LEU A 1 182 ? -1.374 -12.796 1.535 1.00 89.44 182 LEU A O 1
ATOM 1402 N N . GLU A 1 183 ? -0.577 -10.833 0.761 1.00 74.25 183 GLU A N 1
ATOM 1403 C CA . GLU A 1 183 ? 0.594 -11.392 0.112 1.00 74.25 183 GLU A CA 1
ATOM 1404 C C . GLU A 1 183 ? 1.761 -10.413 0.216 1.00 74.25 183 GLU A C 1
ATOM 1406 O O . GLU A 1 183 ? 1.660 -9.235 -0.149 1.00 74.25 183 GLU A O 1
ATOM 1411 N N . LEU A 1 184 ? 2.864 -10.928 0.758 1.00 67.19 184 LEU A N 1
ATOM 1412 C CA . LEU A 1 184 ? 4.158 -10.271 0.774 1.00 67.19 184 LEU A CA 1
ATOM 1413 C C . LEU A 1 184 ? 5.002 -10.947 -0.290 1.00 67.19 184 LEU A C 1
ATOM 1415 O O . LEU A 1 184 ? 5.504 -12.049 -0.072 1.00 67.19 184 LEU A O 1
ATOM 1419 N N . GLU A 1 185 ? 5.217 -10.275 -1.410 1.00 72.00 185 GLU A N 1
ATOM 1420 C CA . GLU A 1 185 ? 6.338 -10.639 -2.257 1.00 72.00 185 GLU A CA 1
ATOM 1421 C C . GLU A 1 185 ? 7.565 -9.881 -1.723 1.00 72.00 185 GLU A C 1
ATOM 1423 O O . GLU A 1 185 ? 7.866 -8.748 -2.109 1.00 72.00 185 GLU A O 1
ATOM 1428 N N . ASP A 1 186 ? 8.214 -10.469 -0.710 1.00 62.91 186 ASP A N 1
ATOM 1429 C CA . ASP A 1 186 ? 9.232 -9.789 0.106 1.00 62.91 186 ASP A CA 1
ATOM 1430 C C . ASP A 1 186 ? 10.443 -9.293 -0.704 1.00 62.91 186 ASP A C 1
ATOM 1432 O O . ASP A 1 186 ? 11.049 -8.282 -0.337 1.00 62.91 186 ASP A O 1
ATOM 1436 N N . ASP A 1 187 ? 10.750 -9.937 -1.832 1.00 69.19 187 ASP A N 1
ATOM 1437 C CA . ASP A 1 187 ? 11.922 -9.613 -2.649 1.00 69.19 187 ASP A CA 1
ATOM 1438 C C . ASP A 1 187 ? 11.667 -8.513 -3.692 1.00 69.19 187 ASP A C 1
ATOM 1440 O O . ASP A 1 187 ? 12.613 -7.887 -4.176 1.00 69.19 187 ASP A O 1
ATOM 1444 N N . THR A 1 188 ? 10.409 -8.239 -4.053 1.00 71.38 188 THR A N 1
ATOM 1445 C CA . THR A 1 188 ? 10.087 -7.339 -5.175 1.00 71.38 188 THR A CA 1
ATOM 1446 C C . THR A 1 188 ? 9.661 -5.939 -4.748 1.00 71.38 188 THR A C 1
ATOM 1448 O O . THR A 1 188 ? 9.545 -5.053 -5.598 1.00 71.38 188 THR A O 1
ATOM 1451 N N . GLY A 1 189 ? 9.433 -5.720 -3.449 1.00 82.56 189 GLY A N 1
ATOM 1452 C CA . GLY A 1 189 ? 8.883 -4.460 -2.947 1.00 82.56 189 GLY A CA 1
ATOM 1453 C C . GLY A 1 189 ? 7.431 -4.228 -3.380 1.00 82.56 189 GLY A C 1
ATOM 1454 O O . GLY A 1 189 ? 6.982 -3.079 -3.381 1.00 82.56 189 GLY A O 1
ATOM 1455 N N . PHE A 1 190 ? 6.723 -5.300 -3.758 1.00 91.69 190 PHE A N 1
ATOM 1456 C CA . PHE A 1 190 ? 5.300 -5.298 -4.073 1.00 91.69 190 PHE A CA 1
ATOM 1457 C C . PHE A 1 190 ? 4.493 -5.917 -2.928 1.00 91.69 190 PHE A C 1
ATOM 1459 O O . PHE A 1 190 ? 4.877 -6.945 -2.368 1.00 91.69 190 PHE A O 1
ATOM 1466 N N . ARG A 1 191 ? 3.384 -5.278 -2.547 1.00 92.50 191 ARG A N 1
ATOM 1467 C CA . ARG A 1 191 ? 2.504 -5.753 -1.469 1.00 92.50 191 ARG A CA 1
ATOM 1468 C C . ARG A 1 191 ? 1.052 -5.531 -1.787 1.00 92.50 191 ARG A C 1
ATOM 1470 O O . ARG A 1 191 ? 0.703 -4.508 -2.373 1.00 92.50 191 ARG A O 1
ATOM 1477 N N . VAL A 1 192 ? 0.221 -6.449 -1.306 1.00 94.31 192 VAL A N 1
ATOM 1478 C CA . VAL A 1 192 ? -1.228 -6.377 -1.467 1.00 94.31 192 VAL A CA 1
ATOM 1479 C C . VAL A 1 192 ? -1.918 -6.560 -0.119 1.00 94.31 192 VAL A C 1
ATOM 1481 O O . VAL A 1 192 ? -1.697 -7.549 0.580 1.00 94.31 192 VAL A O 1
ATOM 1484 N N . SER A 1 193 ? -2.806 -5.625 0.218 1.00 95.25 193 SER A N 1
ATOM 1485 C CA . SER A 1 193 ? -3.679 -5.705 1.392 1.00 95.25 193 SER A CA 1
ATOM 1486 C C . SER A 1 193 ? -5.143 -5.550 0.993 1.00 95.25 193 SER A C 1
ATOM 1488 O O . SER A 1 193 ? -5.494 -4.672 0.209 1.00 95.25 193 SER A O 1
ATOM 1490 N N . GLN A 1 194 ? -6.032 -6.353 1.572 1.00 95.38 194 GLN A N 1
ATOM 1491 C CA . GLN A 1 194 ? -7.473 -6.127 1.488 1.00 95.38 194 GLN A CA 1
ATOM 1492 C C . GLN A 1 194 ? -7.864 -4.931 2.336 1.00 95.38 194 GLN A C 1
ATOM 1494 O O . GLN A 1 194 ? -7.448 -4.814 3.486 1.00 95.38 194 GLN A O 1
ATOM 1499 N N . VAL A 1 195 ? -8.728 -4.089 1.788 1.00 94.44 195 VAL A N 1
ATOM 1500 C CA . VAL A 1 195 ? -9.350 -2.969 2.484 1.00 94.44 195 VAL A CA 1
ATOM 1501 C C . VAL A 1 195 ? -10.817 -3.308 2.688 1.00 94.44 195 VAL A C 1
ATOM 1503 O O . VAL A 1 195 ? -11.606 -3.363 1.739 1.00 94.44 195 VAL A O 1
ATOM 1506 N N . SER A 1 196 ? -11.190 -3.550 3.939 1.00 94.19 196 SER A N 1
ATOM 1507 C CA . SER A 1 196 ? -12.543 -3.943 4.326 1.00 94.19 196 SER A CA 1
ATOM 1508 C C . SER A 1 196 ? -13.215 -2.881 5.190 1.00 94.19 196 SER A C 1
ATOM 1510 O O . SER A 1 196 ? -12.562 -2.102 5.883 1.00 94.19 196 SER A O 1
ATOM 1512 N N . ARG A 1 197 ? -14.547 -2.831 5.146 1.00 91.81 197 ARG A N 1
ATOM 1513 C CA . ARG A 1 197 ? -15.367 -2.004 6.039 1.00 91.81 197 ARG A CA 1
ATOM 1514 C C . ARG A 1 197 ? -16.559 -2.823 6.491 1.00 91.81 197 ARG A C 1
ATOM 1516 O O . ARG A 1 197 ? -17.257 -3.395 5.658 1.00 91.81 197 ARG A O 1
ATOM 1523 N N . ASN A 1 198 ? -16.793 -2.879 7.801 1.00 90.69 198 ASN A N 1
ATOM 1524 C CA . ASN A 1 198 ? -17.842 -3.713 8.401 1.00 90.69 198 ASN A CA 1
ATOM 1525 C C . ASN A 1 198 ? -17.742 -5.196 7.982 1.00 90.69 198 ASN A C 1
ATOM 1527 O O . ASN A 1 198 ? -18.754 -5.834 7.712 1.00 90.69 198 ASN A O 1
ATOM 1531 N N . GLY A 1 199 ? -16.518 -5.724 7.862 1.00 82.31 199 GLY A N 1
ATOM 1532 C CA . GLY A 1 199 ? -16.264 -7.120 7.484 1.00 82.31 199 GLY A CA 1
ATOM 1533 C C . GLY A 1 199 ? -16.445 -7.451 5.997 1.00 82.31 199 GLY A C 1
ATOM 1534 O O . GLY A 1 199 ? -16.185 -8.581 5.605 1.00 82.31 199 GLY A O 1
ATOM 1535 N N . ALA A 1 200 ? -16.850 -6.493 5.157 1.00 83.38 200 ALA A N 1
ATOM 1536 C CA . ALA A 1 200 ? -16.924 -6.679 3.710 1.00 83.38 200 ALA A CA 1
ATOM 1537 C C . ALA A 1 200 ? -15.708 -6.047 3.023 1.00 83.38 200 ALA A C 1
ATOM 1539 O O . ALA A 1 200 ? -15.464 -4.846 3.185 1.00 83.38 200 ALA A O 1
ATOM 1540 N N . THR A 1 201 ? -14.971 -6.832 2.234 1.00 85.44 201 THR A N 1
ATOM 1541 C CA . THR A 1 201 ? -13.890 -6.330 1.372 1.00 85.44 201 THR A CA 1
ATOM 1542 C C . THR A 1 201 ? -14.466 -5.387 0.323 1.00 85.44 201 THR A C 1
ATOM 1544 O O . THR A 1 201 ? -15.474 -5.686 -0.318 1.00 85.44 201 THR A O 1
ATOM 1547 N N . LYS A 1 202 ? -13.854 -4.210 0.194 1.00 87.00 202 LYS A N 1
ATOM 1548 C CA . LYS A 1 202 ? -14.272 -3.164 -0.746 1.00 87.00 202 LYS A CA 1
ATOM 1549 C C . LYS A 1 202 ? -13.219 -2.895 -1.806 1.00 87.00 202 LYS A C 1
ATOM 1551 O O . LYS A 1 202 ? -13.582 -2.689 -2.957 1.00 87.00 202 LYS A O 1
ATOM 1556 N N . TYR A 1 203 ? -11.951 -2.906 -1.408 1.00 93.06 203 TYR A N 1
ATOM 1557 C CA . TYR A 1 203 ? -10.826 -2.597 -2.280 1.00 93.06 203 TYR A CA 1
ATOM 1558 C C . TYR A 1 203 ? -9.616 -3.452 -1.917 1.00 93.06 203 TYR A C 1
ATOM 1560 O O . TYR A 1 203 ? -9.576 -4.098 -0.868 1.00 93.06 203 TYR A O 1
ATOM 1568 N N . TYR A 1 204 ? -8.612 -3.381 -2.773 1.00 94.19 204 TYR A N 1
ATOM 1569 C CA . TYR A 1 204 ? -7.279 -3.915 -2.594 1.00 94.19 204 TYR A CA 1
ATOM 1570 C C . TYR A 1 204 ? -6.299 -2.749 -2.683 1.00 94.19 204 TYR A C 1
ATOM 1572 O O . TYR A 1 204 ? -6.338 -1.960 -3.631 1.00 94.19 204 TYR A O 1
ATOM 1580 N N . LEU A 1 205 ? -5.459 -2.616 -1.663 1.00 95.31 205 LEU A N 1
ATOM 1581 C CA . LEU A 1 205 ? -4.357 -1.674 -1.618 1.00 95.31 205 LEU A CA 1
ATOM 1582 C C . LEU A 1 205 ? -3.104 -2.382 -2.125 1.00 95.31 205 LEU A C 1
ATOM 1584 O O . LEU A 1 205 ? -2.611 -3.302 -1.476 1.00 95.31 205 LEU A O 1
ATOM 1588 N N . HIS A 1 206 ? -2.584 -1.916 -3.249 1.00 95.19 206 HIS A N 1
ATOM 1589 C CA . HIS A 1 206 ? -1.332 -2.373 -3.834 1.00 95.19 206 HIS A CA 1
ATOM 1590 C C . HIS A 1 206 ? -0.260 -1.339 -3.523 1.00 95.19 206 HIS A C 1
ATOM 1592 O O . HIS A 1 206 ? -0.509 -0.148 -3.694 1.00 95.19 206 HIS A O 1
ATOM 1598 N N . LEU A 1 207 ? 0.919 -1.761 -3.080 1.00 94.88 207 LEU A N 1
ATOM 1599 C CA . LEU A 1 207 ? 2.078 -0.890 -2.913 1.00 94.88 207 LEU A CA 1
ATOM 1600 C C . LEU A 1 207 ? 3.213 -1.413 -3.772 1.00 94.88 207 LEU A C 1
ATOM 1602 O O . LEU A 1 207 ? 3.482 -2.608 -3.765 1.00 94.88 207 LEU A O 1
ATOM 1606 N N . LEU A 1 208 ? 3.889 -0.509 -4.471 1.00 93.44 208 LEU A N 1
ATOM 1607 C CA . LEU A 1 208 ? 5.032 -0.809 -5.315 1.00 93.44 208 LEU A CA 1
ATOM 1608 C C . LEU A 1 208 ? 6.144 0.205 -5.043 1.00 93.44 208 LEU A C 1
ATOM 1610 O O . LEU A 1 208 ? 5.977 1.411 -5.246 1.00 93.44 208 LEU A O 1
ATOM 1614 N N . SER A 1 209 ? 7.299 -0.277 -4.597 1.00 92.44 209 SER A N 1
ATOM 1615 C CA . SER A 1 209 ? 8.507 0.546 -4.522 1.00 92.44 209 SER A CA 1
ATOM 1616 C C . SER A 1 209 ? 9.091 0.776 -5.918 1.00 92.44 209 SER A C 1
ATOM 1618 O O . SER A 1 209 ? 9.394 -0.164 -6.645 1.00 92.44 209 SER A O 1
ATOM 1620 N N . THR A 1 210 ? 9.286 2.042 -6.283 1.00 91.31 210 THR A N 1
ATOM 1621 C CA . THR A 1 210 ? 9.876 2.476 -7.558 1.00 91.31 210 THR A CA 1
ATOM 1622 C C . THR A 1 210 ? 11.124 3.326 -7.310 1.00 91.31 210 THR A C 1
ATOM 1624 O O . THR A 1 210 ? 11.367 3.794 -6.196 1.00 91.31 210 THR A O 1
ATOM 1627 N N . LEU A 1 211 ? 11.900 3.607 -8.362 1.00 90.38 211 LEU A N 1
ATOM 1628 C CA . LEU A 1 211 ? 13.057 4.514 -8.280 1.00 90.38 211 LEU A CA 1
ATOM 1629 C C . LE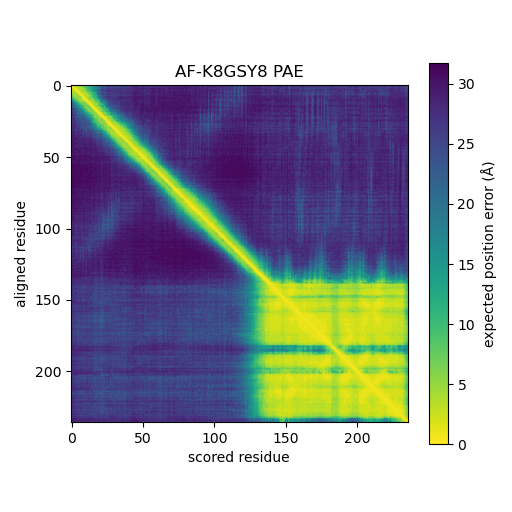U A 1 211 ? 12.682 5.952 -7.885 1.00 90.38 211 LEU A C 1
ATOM 1631 O O . LEU A 1 211 ? 13.525 6.699 -7.400 1.00 90.38 211 LEU A O 1
ATOM 1635 N N . GLN A 1 212 ? 11.427 6.346 -8.102 1.00 91.62 212 GLN A N 1
ATOM 1636 C CA . GLN A 1 212 ? 10.916 7.688 -7.818 1.00 91.62 212 GLN A CA 1
ATOM 1637 C C . GLN A 1 212 ? 10.175 7.772 -6.470 1.00 91.62 212 GLN A C 1
ATOM 1639 O O . GLN A 1 212 ? 9.606 8.815 -6.152 1.00 91.62 212 GLN A O 1
ATOM 1644 N N . GLY A 1 213 ? 10.172 6.685 -5.689 1.00 94.50 213 GLY A N 1
ATOM 1645 C CA . GLY A 1 213 ? 9.469 6.567 -4.412 1.00 94.50 213 GLY A CA 1
ATOM 1646 C C . GLY A 1 213 ? 8.441 5.436 -4.418 1.00 94.50 213 GLY A C 1
ATOM 1647 O O . GLY A 1 213 ? 8.518 4.515 -5.230 1.00 94.50 213 GLY A O 1
ATOM 1648 N N . THR A 1 214 ? 7.477 5.475 -3.506 1.00 95.00 214 THR A N 1
ATOM 1649 C CA . THR A 1 214 ? 6.469 4.417 -3.352 1.00 95.00 214 THR A CA 1
ATOM 1650 C C . THR A 1 214 ? 5.174 4.807 -4.046 1.00 95.00 214 THR A C 1
ATOM 1652 O O . THR A 1 214 ? 4.569 5.832 -3.725 1.00 95.00 214 THR A O 1
ATOM 1655 N N . VAL A 1 215 ? 4.726 3.964 -4.969 1.00 95.06 215 VAL A N 1
ATOM 1656 C CA . VAL A 1 215 ? 3.398 4.051 -5.572 1.00 95.06 215 VAL A CA 1
ATOM 1657 C C . VAL A 1 215 ? 2.439 3.199 -4.754 1.00 95.06 215 VAL A C 1
ATOM 1659 O O . VAL A 1 215 ? 2.788 2.091 -4.352 1.00 95.06 215 VAL A O 1
ATOM 1662 N N . TYR A 1 216 ? 1.235 3.703 -4.505 1.00 95.38 216 TYR A N 1
ATOM 1663 C CA . TYR A 1 216 ? 0.158 2.911 -3.931 1.00 95.38 216 TYR A CA 1
ATOM 1664 C C . TYR A 1 216 ? -1.142 3.109 -4.705 1.00 95.38 216 TYR A C 1
ATOM 1666 O O . TYR A 1 216 ? -1.438 4.208 -5.175 1.00 95.38 216 TYR A O 1
ATOM 1674 N N . VAL A 1 217 ? -1.897 2.021 -4.849 1.00 94.88 217 VAL A N 1
ATOM 1675 C CA . VAL A 1 217 ? -3.103 1.941 -5.676 1.00 94.88 217 VAL A CA 1
ATOM 1676 C C . VAL A 1 217 ? -4.226 1.287 -4.889 1.00 94.88 217 VAL A C 1
ATOM 1678 O O . VAL A 1 217 ? -4.094 0.139 -4.471 1.00 94.88 217 VAL A O 1
ATOM 1681 N N . LEU A 1 218 ? -5.350 1.980 -4.744 1.00 94.25 218 LEU A N 1
ATOM 1682 C CA . LEU A 1 218 ? -6.608 1.399 -4.283 1.00 94.25 218 LEU A CA 1
ATOM 1683 C C . LEU A 1 218 ? -7.455 0.998 -5.484 1.00 94.25 218 LEU A C 1
ATOM 1685 O O . LEU A 1 218 ? -7.891 1.850 -6.252 1.00 94.25 218 LEU A O 1
ATOM 1689 N N . ASN A 1 219 ? -7.703 -0.301 -5.633 1.00 92.69 219 ASN A N 1
ATOM 1690 C CA . ASN A 1 219 ? -8.460 -0.845 -6.754 1.00 92.69 219 ASN A CA 1
ATOM 1691 C C . ASN A 1 219 ? -9.561 -1.802 -6.256 1.00 92.69 219 ASN A C 1
ATOM 1693 O O . ASN A 1 219 ? -9.325 -2.533 -5.294 1.00 92.69 219 ASN A O 1
ATOM 1697 N N . PRO A 1 220 ? -10.773 -1.815 -6.843 1.00 92.06 220 PRO A N 1
ATOM 1698 C CA . PRO A 1 220 ? -11.807 -2.795 -6.491 1.00 92.06 220 PRO A CA 1
ATOM 1699 C C . PRO A 1 220 ? -11.401 -4.249 -6.778 1.00 92.06 220 PRO A C 1
ATOM 1701 O O . PRO A 1 220 ? -11.912 -5.158 -6.126 1.00 92.06 220 PRO A O 1
ATOM 1704 N N . THR A 1 221 ? -10.489 -4.477 -7.723 1.00 92.50 221 THR A N 1
ATOM 1705 C CA . THR A 1 221 ? -9.950 -5.800 -8.054 1.00 92.50 221 THR A CA 1
ATOM 1706 C C . THR A 1 221 ? -8.515 -5.940 -7.565 1.00 92.50 221 THR A C 1
ATOM 1708 O O . THR A 1 221 ? -7.749 -4.976 -7.588 1.00 92.50 221 THR A O 1
ATOM 1711 N N . GLN A 1 222 ? -8.145 -7.149 -7.142 1.00 93.00 222 GLN A N 1
ATOM 1712 C CA . GLN A 1 222 ? -6.750 -7.495 -6.893 1.00 93.00 222 GLN A CA 1
ATOM 1713 C C . GLN A 1 222 ? -6.010 -7.516 -8.230 1.00 93.00 222 GLN A C 1
ATOM 1715 O O . GLN A 1 222 ? -6.404 -8.256 -9.127 1.00 93.00 222 GLN A O 1
ATOM 1720 N N . LEU A 1 223 ? -4.983 -6.683 -8.344 1.00 91.88 223 LEU A N 1
ATOM 1721 C CA . LEU A 1 223 ? -4.088 -6.618 -9.488 1.00 91.88 223 LEU A CA 1
ATOM 1722 C C . LEU A 1 223 ? -2.795 -7.351 -9.151 1.00 91.88 223 LEU A C 1
ATOM 1724 O O . LEU A 1 223 ? -2.326 -7.299 -8.007 1.00 91.88 223 LEU A O 1
ATOM 1728 N N . ASP A 1 224 ? -2.199 -7.988 -10.149 1.00 91.88 224 ASP A N 1
ATOM 1729 C CA . ASP A 1 224 ? -0.836 -8.480 -10.012 1.00 91.88 224 ASP A CA 1
ATOM 1730 C C . ASP A 1 224 ? 0.191 -7.340 -10.177 1.00 91.88 224 ASP A C 1
ATOM 1732 O O . ASP A 1 224 ? -0.124 -6.189 -10.511 1.00 91.88 224 ASP A O 1
ATOM 1736 N N . LYS A 1 225 ? 1.454 -7.644 -9.881 1.00 90.69 225 LYS A N 1
ATOM 1737 C CA . LYS A 1 225 ? 2.540 -6.666 -9.956 1.00 90.69 225 LYS A CA 1
ATOM 1738 C C . LYS A 1 225 ? 2.742 -6.132 -11.378 1.00 90.69 225 LYS A C 1
ATOM 1740 O O . LYS A 1 225 ? 3.001 -4.937 -11.543 1.00 90.69 225 LYS A O 1
ATOM 1745 N N . ASP A 1 226 ? 2.647 -7.002 -12.380 1.00 90.69 226 ASP A N 1
ATOM 1746 C CA . ASP A 1 226 ? 2.908 -6.663 -13.777 1.00 90.69 226 ASP A CA 1
ATOM 1747 C C . ASP A 1 226 ? 1.783 -5.790 -14.345 1.00 90.69 226 ASP A C 1
ATOM 1749 O O . ASP A 1 226 ? 2.052 -4.836 -15.071 1.00 90.69 226 ASP A O 1
ATOM 1753 N N . GLU A 1 227 ? 0.537 -6.023 -13.941 1.00 91.88 227 GLU A N 1
ATOM 1754 C CA . GLU A 1 227 ? -0.628 -5.198 -14.240 1.00 91.88 227 GLU A CA 1
ATOM 1755 C C . GLU A 1 227 ? -0.498 -3.805 -13.626 1.00 91.88 227 GLU A C 1
ATOM 1757 O O . GLU A 1 227 ? -0.767 -2.806 -14.301 1.00 91.88 227 GLU A O 1
ATOM 1762 N N . VAL A 1 228 ? -0.070 -3.708 -12.360 1.00 91.00 228 VAL A N 1
ATOM 1763 C CA . VAL A 1 228 ? 0.185 -2.410 -11.717 1.00 91.00 228 VAL A CA 1
ATOM 1764 C C . VAL A 1 228 ? 1.299 -1.670 -12.456 1.00 91.00 228 VAL A C 1
ATOM 1766 O O . VAL A 1 228 ? 1.122 -0.500 -12.791 1.00 91.00 228 VAL A O 1
ATOM 1769 N N . ALA A 1 229 ? 2.413 -2.337 -12.768 1.00 90.12 229 ALA A N 1
ATOM 1770 C CA . ALA A 1 229 ? 3.524 -1.735 -13.505 1.00 90.12 229 ALA A CA 1
ATOM 1771 C C . ALA A 1 229 ? 3.112 -1.293 -14.922 1.00 90.12 229 ALA A C 1
ATOM 1773 O O . ALA A 1 229 ? 3.344 -0.150 -15.313 1.00 90.12 229 ALA A O 1
ATOM 177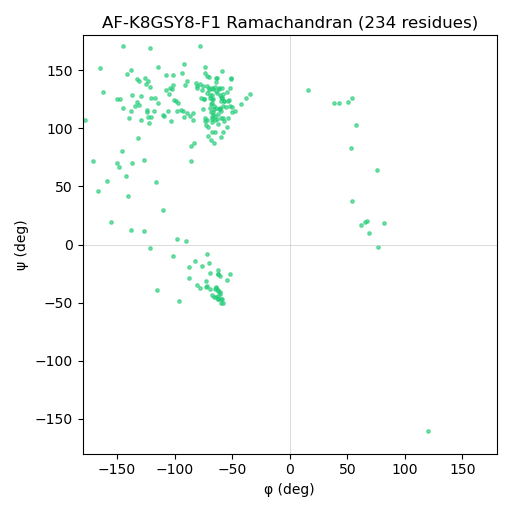4 N N . GLN A 1 230 ? 2.408 -2.146 -15.666 1.00 90.50 230 GLN A N 1
ATOM 1775 C CA . GLN A 1 230 ? 1.951 -1.856 -17.024 1.00 90.50 230 GLN A CA 1
ATOM 1776 C C . GLN A 1 230 ? 0.988 -0.662 -17.065 1.00 90.50 230 GLN A C 1
ATOM 1778 O O . GLN A 1 230 ? 1.065 0.163 -17.978 1.00 90.50 230 GLN A O 1
ATOM 1783 N N . LYS A 1 231 ? 0.097 -0.540 -16.073 1.00 89.06 231 LYS A N 1
ATOM 1784 C CA . LYS A 1 231 ? -0.821 0.605 -15.944 1.00 89.06 231 LYS A CA 1
ATOM 1785 C C . LYS A 1 231 ? -0.098 1.905 -15.579 1.00 89.06 231 LYS A C 1
ATOM 1787 O O . LYS A 1 231 ? -0.611 2.983 -15.876 1.00 89.06 231 LYS A O 1
ATOM 1792 N N . LEU A 1 232 ? 1.078 1.827 -14.954 1.00 88.56 232 LEU A N 1
ATOM 1793 C CA . LEU A 1 232 ? 1.917 2.997 -14.680 1.00 88.56 232 LEU A CA 1
ATOM 1794 C C . LEU A 1 232 ? 2.687 3.460 -15.925 1.00 88.56 232 LEU A C 1
ATOM 1796 O O . LEU A 1 232 ? 2.806 4.669 -16.132 1.00 88.56 232 LEU A O 1
ATOM 1800 N N . ASP A 1 233 ? 3.154 2.527 -16.758 1.00 83.75 233 ASP A N 1
ATOM 1801 C CA . ASP A 1 233 ? 4.015 2.825 -17.910 1.00 83.75 233 ASP A CA 1
ATOM 1802 C C . ASP A 1 233 ? 3.255 3.176 -19.200 1.00 83.75 233 ASP A C 1
ATOM 1804 O O . ASP A 1 233 ? 3.770 3.944 -20.015 1.00 83.75 233 ASP A O 1
ATOM 1808 N N . ASN A 1 234 ? 2.036 2.664 -19.406 1.00 71.06 234 ASN A N 1
ATOM 1809 C CA . ASN A 1 234 ? 1.261 2.945 -20.619 1.00 71.06 234 ASN A CA 1
ATOM 1810 C C . ASN A 1 234 ? 0.341 4.170 -20.449 1.00 71.06 234 ASN A C 1
ATOM 1812 O O . ASN A 1 234 ? -0.668 4.073 -19.744 1.00 71.06 234 ASN A O 1
ATOM 1816 N N . PRO A 1 235 ? 0.626 5.316 -21.105 1.00 53.28 235 PRO A N 1
ATOM 1817 C CA . PRO A 1 235 ? -0.349 6.393 -21.245 1.00 53.28 235 PRO A CA 1
ATOM 1818 C C . PRO A 1 235 ? -1.498 5.904 -22.129 1.00 53.28 235 PRO A C 1
ATOM 1820 O O . PRO A 1 235 ? -1.281 5.591 -23.298 1.00 53.28 235 PRO A O 1
ATOM 1823 N N . SER A 1 236 ? -2.694 5.782 -21.547 1.00 51.94 236 SER A N 1
ATOM 1824 C CA . SER A 1 236 ? -3.933 5.597 -22.318 1.00 51.94 236 SER A CA 1
ATOM 1825 C C . SER A 1 236 ? -4.364 6.909 -22.962 1.00 51.94 236 SER A C 1
ATOM 1827 O O . SER A 1 236 ? -4.132 7.969 -22.335 1.00 51.94 236 SER A O 1
#

Mean predicted aligned error: 21.31 Å

Radius of gyration: 32.98 Å; Cα contacts (8 Å, |Δi|>4): 196; chains: 1; bounding box: 79×82×96 Å